Protein AF-A0A2P8IFQ9-F1 (afdb_monomer)

Secondary structure (DSSP, 8-state):
--STT----HHHHHHHHHHHHHHSHHHHHHHHHHHHHHHHHHHHHHHHHHHHHHHHHHHHHHHHHHHHHHHHHHHHHHHH-----SS-S--HHHHHHHHHHHHHH-HHHHHHHHHHHHHHHHHHHHHHHHHHHHHHHH-SHHHHHHHHHHHHHHHHHHHHHHHHHHHHHHHHS-HHHHHHHHHHHHHHHHHHHHHHHHHHHHHHHHS-HHHHHHHHHHHHHHHHHHHHHS---------

Mean predicted aligned error: 11.4 Å

pLDDT: mean 75.85, std 15.01, range [35.62, 96.56]

Radius of gyration: 21.87 Å; Cα contacts (8 Å, |Δi|>4): 161; chains: 1; bounding box: 53×53×59 Å

Nearest PDB structures (foldseek):
  9b3k-assembly1_Z  TM=5.243E-01  e=1.957E-01  Staphylococcus aureus
  9c3f-assembly1_A  TM=5.765E-01  e=1.479E+00  Escherichia coli
  6wik-assembly1_A  TM=4.882E-01  e=2.258E+00  Carlito syrichta
  6t1z-assembly1_A  TM=4.553E-01  e=2.600E+00  Lactococcus lactis
  6fmy-assembly1_A  TM=4.904E-01  e=4.361E+00  Streptococcus thermophilus LMG 18311

Foldseek 3Di:
DPPPPPPPDVVVVVVVVVCVLVVDLVNLLVVLVVVLVVVLCCVLVVVVVLVVCCVPVNPVSSVVVVVVVVVVVVVVCVVVPPDPPPPPPDPLVVLLVLLVVVCVVDLLSVLLLLLLLLLLLLLLLCVLCLVVCQCPVVVDPVSNVVSSVVNSVVVSVVSVSVSVSLSVLVVVDDPNSSVSNVVNSVVSNVVSSVNSNVVSVVVCVVPNNVVSNVVSVVSNVVSVVSSVPRDDPPPPPPD

Structure (mmCIF, N/CA/C/O backbone):
data_AF-A0A2P8IFQ9-F1
#
_entry.id   AF-A0A2P8IFQ9-F1
#
loop_
_atom_site.group_PDB
_atom_site.id
_atom_site.type_symbol
_atom_site.label_atom_id
_atom_site.label_alt_id
_atom_site.label_comp_id
_atom_site.label_asym_id
_atom_site.label_entity_id
_atom_site.label_seq_id
_atom_site.pdbx_PDB_ins_code
_atom_site.Cartn_x
_atom_site.Cartn_y
_atom_site.Cartn_z
_atom_site.occupancy
_atom_site.B_iso_or_equiv
_atom_site.auth_seq_id
_atom_site.auth_comp_id
_atom_site.auth_asym_id
_atom_site.auth_atom_id
_atom_site.pdbx_PDB_model_num
ATOM 1 N N . MET A 1 1 ? -15.559 -34.481 36.909 1.00 43.97 1 MET A N 1
ATOM 2 C CA . MET A 1 1 ? -15.042 -34.759 35.548 1.00 43.97 1 MET A CA 1
ATOM 3 C C . MET A 1 1 ? -16.085 -35.385 34.599 1.00 43.97 1 MET A C 1
ATOM 5 O O . MET A 1 1 ? -15.705 -35.844 33.537 1.00 43.97 1 MET A O 1
ATOM 9 N N . LEU A 1 2 ? -17.395 -35.362 34.914 1.00 42.97 2 LEU A N 1
ATOM 10 C CA . LEU A 1 2 ? -18.436 -36.026 34.097 1.00 42.97 2 LEU A CA 1
ATOM 11 C C . LEU A 1 2 ? -19.641 -35.138 33.710 1.00 42.97 2 LEU A C 1
ATOM 13 O O . LEU A 1 2 ? -20.552 -35.617 33.051 1.00 42.97 2 LEU A O 1
ATOM 17 N N . ASN A 1 3 ? -19.641 -33.837 34.037 1.00 41.81 3 ASN A N 1
ATOM 18 C CA . ASN A 1 3 ? -20.749 -32.925 33.686 1.00 41.81 3 ASN A CA 1
ATOM 19 C C . ASN A 1 3 ? -20.541 -32.131 32.378 1.00 41.81 3 ASN A C 1
ATOM 21 O O . ASN A 1 3 ? -21.426 -31.389 31.967 1.00 41.81 3 ASN A O 1
ATOM 25 N N . ALA A 1 4 ? -19.398 -32.292 31.701 1.00 44.91 4 ALA A N 1
ATOM 26 C CA . ALA A 1 4 ? -19.069 -31.563 30.468 1.00 44.91 4 ALA A CA 1
ATOM 27 C C . ALA A 1 4 ? -19.595 -32.231 29.177 1.00 44.91 4 ALA A C 1
ATOM 29 O O . ALA A 1 4 ? -19.460 -31.666 28.099 1.00 44.91 4 ALA A O 1
ATOM 30 N N . LEU A 1 5 ? -20.216 -33.413 29.269 1.00 46.88 5 LEU A N 1
ATOM 31 C CA . LEU A 1 5 ? -20.688 -34.186 28.108 1.00 46.88 5 LEU A CA 1
ATOM 32 C C . LEU A 1 5 ? -22.169 -33.951 27.753 1.00 46.88 5 LEU A C 1
ATOM 34 O O . LEU A 1 5 ? -22.717 -34.659 26.916 1.00 46.88 5 LEU A O 1
ATOM 38 N N . ARG A 1 6 ? -22.836 -32.964 28.369 1.00 50.03 6 ARG A N 1
ATOM 39 C CA . ARG A 1 6 ? -24.265 -32.672 28.130 1.00 50.03 6 ARG A CA 1
ATOM 40 C C . ARG A 1 6 ? -24.552 -31.578 27.099 1.00 50.03 6 ARG A C 1
ATOM 42 O O . ARG A 1 6 ? -25.718 -31.318 26.819 1.00 50.03 6 ARG A O 1
ATOM 49 N N . VAL A 1 7 ? -23.533 -30.951 26.513 1.00 52.94 7 VAL A N 1
ATOM 50 C CA . VAL A 1 7 ? -23.746 -29.964 25.444 1.00 52.94 7 VAL A CA 1
ATOM 51 C C . VAL A 1 7 ? -23.788 -30.708 24.110 1.00 52.94 7 VAL A C 1
ATOM 53 O O . VAL A 1 7 ? -22.765 -30.910 23.467 1.00 52.94 7 VAL A O 1
ATOM 56 N N . GLY A 1 8 ? -24.985 -31.150 23.715 1.00 47.72 8 GLY A N 1
ATOM 57 C CA . GLY A 1 8 ? -25.235 -31.848 22.445 1.00 47.72 8 GLY A CA 1
ATOM 58 C C . GLY A 1 8 ? -25.104 -30.970 21.195 1.00 47.72 8 GLY A C 1
ATOM 59 O O . GLY A 1 8 ? -25.306 -31.451 20.085 1.00 47.72 8 GLY A O 1
ATOM 60 N N . ASP A 1 9 ? -24.759 -29.693 21.357 1.00 57.50 9 ASP A N 1
ATOM 61 C CA . ASP A 1 9 ? -24.677 -28.734 20.265 1.00 57.50 9 ASP A CA 1
ATOM 62 C C . ASP A 1 9 ? -23.219 -28.463 19.877 1.00 57.50 9 ASP A C 1
ATOM 64 O O . ASP A 1 9 ? -22.538 -27.585 20.414 1.00 57.50 9 ASP A O 1
ATOM 68 N N . PHE A 1 10 ? -22.738 -29.204 18.878 1.00 54.22 10 PHE A N 1
ATOM 69 C CA . PHE A 1 10 ? -21.417 -29.015 18.263 1.00 54.22 10 PHE A CA 1
ATOM 70 C C . PHE A 1 10 ? -21.207 -27.568 17.764 1.00 54.22 10 PHE A C 1
ATOM 72 O O . PHE A 1 10 ? -20.083 -27.069 17.691 1.00 54.22 10 PHE A O 1
ATOM 79 N N . ARG A 1 11 ? -22.307 -26.855 17.484 1.00 51.62 11 ARG A N 1
ATOM 80 C CA . ARG A 1 11 ? -22.341 -25.442 17.082 1.00 51.62 11 ARG A CA 1
ATOM 81 C C . ARG A 1 11 ? -21.907 -24.500 18.205 1.00 51.62 11 ARG A C 1
ATOM 83 O O . ARG A 1 11 ? -21.210 -23.529 17.928 1.00 51.62 11 ARG A O 1
ATOM 90 N N . LEU A 1 12 ? -22.261 -24.802 19.456 1.00 48.47 12 LEU A N 1
ATOM 91 C CA . LEU A 1 12 ? -21.837 -24.026 20.627 1.00 48.47 12 LE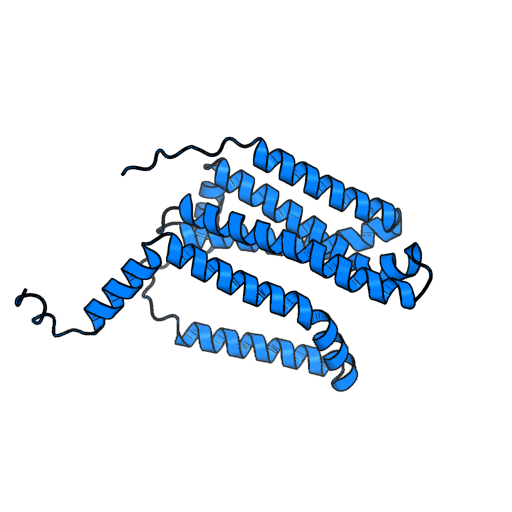U A CA 1
ATOM 92 C C . LEU A 1 12 ? -20.355 -24.252 20.932 1.00 48.47 12 LEU A C 1
ATOM 94 O O . LEU A 1 12 ? -19.663 -23.315 21.314 1.00 48.47 12 LEU A O 1
ATOM 98 N N . LEU A 1 13 ? -19.843 -25.461 20.684 1.00 51.00 13 LEU A N 1
ATOM 99 C CA . LEU A 1 13 ? -18.413 -25.761 20.802 1.00 51.00 13 LEU A CA 1
ATOM 100 C C . LEU A 1 13 ? -17.588 -25.089 19.698 1.00 51.00 13 LEU A C 1
ATOM 102 O O . LEU A 1 13 ? -16.510 -24.573 19.985 1.00 51.00 13 LEU A O 1
ATOM 106 N N . TRP A 1 14 ? -18.091 -25.037 18.460 1.00 47.03 14 TRP A N 1
ATOM 107 C CA . TRP A 1 14 ? -17.463 -24.270 17.379 1.00 47.03 14 TRP A CA 1
ATOM 108 C C . TRP A 1 14 ? -17.520 -22.763 17.644 1.00 47.03 14 TRP A C 1
ATOM 110 O O . TRP A 1 14 ? -16.510 -22.094 17.467 1.00 47.03 14 TRP A O 1
ATOM 120 N N . ALA A 1 15 ? -18.647 -22.230 18.125 1.00 44.66 15 ALA A N 1
ATOM 121 C CA . ALA A 1 15 ? -18.779 -20.812 18.454 1.00 44.66 15 ALA A CA 1
ATOM 122 C C . ALA A 1 15 ? -17.880 -20.424 19.636 1.00 44.66 15 ALA A C 1
ATOM 124 O O . ALA A 1 15 ? -17.186 -19.416 19.565 1.00 44.66 15 ALA A O 1
ATOM 125 N N . ALA A 1 16 ? -17.804 -21.258 20.677 1.00 44.09 16 ALA A N 1
ATOM 126 C CA . ALA A 1 16 ? -16.876 -21.065 21.788 1.00 44.09 16 ALA A CA 1
ATOM 127 C C . ALA A 1 16 ? -15.414 -21.163 21.330 1.00 44.09 16 ALA A C 1
ATOM 129 O O . ALA A 1 16 ? -14.593 -20.357 21.759 1.00 44.09 16 ALA A O 1
ATOM 130 N N . ARG A 1 17 ? -15.084 -22.087 20.411 1.00 45.34 17 ARG A N 1
ATOM 131 C CA . ARG A 1 17 ? -13.742 -22.179 19.818 1.00 45.34 17 ARG A CA 1
ATOM 132 C C . ARG A 1 17 ? -13.409 -20.987 18.937 1.00 45.34 17 ARG A C 1
ATOM 134 O O . ARG A 1 17 ? -12.315 -20.465 19.080 1.00 45.34 17 ARG A O 1
ATOM 141 N N . ALA A 1 18 ? -14.324 -20.536 18.088 1.00 42.19 18 ALA A N 1
ATOM 142 C CA . ALA A 1 18 ? -14.153 -19.358 17.248 1.00 42.19 18 ALA A CA 1
ATOM 143 C C . ALA A 1 18 ? -13.975 -18.103 18.115 1.00 42.19 18 ALA A C 1
ATOM 145 O O . ALA A 1 18 ? -12.999 -17.386 17.944 1.00 42.19 18 ALA A O 1
ATOM 146 N N . VAL A 1 19 ? -14.820 -17.900 19.130 1.00 46.81 19 VAL A N 1
ATOM 147 C CA . VAL A 1 19 ? -14.685 -16.795 20.097 1.00 46.81 19 VAL A CA 1
ATOM 148 C C . VAL A 1 19 ? -13.378 -16.900 20.894 1.00 46.81 19 VAL A C 1
ATOM 150 O O . VAL A 1 19 ? -12.697 -15.897 21.067 1.00 46.81 19 VAL A O 1
ATOM 153 N N . SER A 1 20 ? -12.950 -18.098 21.306 1.00 44.31 20 SER A N 1
ATOM 154 C CA . SER A 1 20 ? -11.651 -18.294 21.980 1.00 44.31 20 SER A CA 1
ATOM 155 C C . SER A 1 20 ? -10.440 -18.138 21.042 1.00 44.31 20 SER A C 1
ATOM 157 O O . SER A 1 20 ? -9.366 -17.723 21.479 1.00 44.31 20 SER A O 1
ATOM 159 N N . ALA A 1 21 ? -10.624 -18.411 19.747 1.00 43.66 21 ALA A N 1
ATOM 160 C CA . ALA A 1 21 ? -9.630 -18.233 18.692 1.00 43.66 21 ALA A CA 1
ATOM 161 C C . ALA A 1 21 ? -9.523 -16.767 18.246 1.00 43.66 21 ALA A C 1
ATOM 163 O O . ALA A 1 21 ? -8.466 -16.346 17.805 1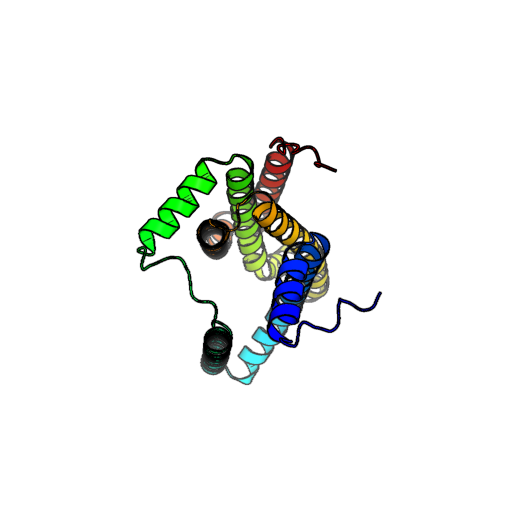.00 43.66 21 ALA A O 1
ATOM 164 N N . PHE A 1 22 ? -10.568 -15.957 18.414 1.00 48.97 22 PHE A N 1
ATOM 165 C CA . PHE A 1 22 ? -10.484 -14.501 18.263 1.00 48.97 22 PHE A CA 1
ATOM 166 C C . PHE A 1 22 ? -10.143 -13.782 19.582 1.00 48.97 22 PHE A C 1
ATOM 168 O O . PHE A 1 22 ? -9.749 -12.621 19.560 1.00 48.97 22 PHE A O 1
ATOM 175 N N . GLY A 1 23 ? -10.251 -14.470 20.724 1.00 46.69 23 GLY A N 1
ATOM 176 C CA . GLY A 1 23 ? -10.062 -13.904 22.064 1.00 46.69 23 GLY A CA 1
ATOM 177 C C . GLY A 1 23 ? -8.668 -14.075 22.678 1.00 46.69 23 GLY A C 1
ATOM 178 O O . GLY A 1 23 ? -8.399 -13.496 23.726 1.00 46.69 23 GLY A O 1
ATOM 179 N N . THR A 1 24 ? -7.761 -14.839 22.064 1.00 53.06 24 THR A N 1
ATOM 180 C CA . THR A 1 24 ? -6.380 -14.992 22.555 1.00 53.06 24 THR A CA 1
ATOM 181 C C . THR A 1 24 ? -5.415 -14.285 21.606 1.00 53.06 24 THR A C 1
ATOM 183 O O . THR A 1 24 ? -5.373 -14.569 20.411 1.00 53.06 24 THR A O 1
ATOM 186 N N . GLY A 1 25 ? -4.631 -13.328 22.118 1.00 60.22 25 GLY A N 1
ATOM 187 C CA . GLY A 1 25 ? -3.748 -12.479 21.300 1.00 60.22 25 GLY A CA 1
ATOM 188 C C . GLY A 1 25 ? -2.749 -13.242 20.414 1.00 60.22 25 GLY A C 1
ATOM 189 O O . GLY A 1 25 ? -2.246 -12.685 19.440 1.00 60.22 25 GLY A O 1
ATOM 190 N N . THR A 1 26 ? -2.498 -14.520 20.708 1.00 64.94 26 THR A N 1
ATOM 191 C CA . THR A 1 26 ? -1.679 -15.441 19.910 1.00 64.94 26 THR A CA 1
ATOM 192 C C . THR A 1 26 ? -2.344 -15.850 18.595 1.00 64.94 26 THR A C 1
ATOM 194 O O . THR A 1 26 ? -1.665 -15.927 17.575 1.00 64.94 26 THR A O 1
ATOM 197 N N . ALA A 1 27 ? -3.658 -16.066 18.578 1.00 70.00 27 ALA A N 1
ATOM 198 C CA . ALA A 1 27 ? -4.380 -16.474 17.378 1.00 70.00 27 ALA A CA 1
ATOM 199 C C . ALA A 1 27 ? -4.614 -15.296 16.414 1.00 70.00 27 ALA A C 1
ATOM 201 O O . ALA A 1 27 ? -4.423 -15.459 15.211 1.00 70.00 27 ALA A O 1
ATOM 202 N N . LEU A 1 28 ? -4.879 -14.087 16.931 1.00 70.19 28 LEU A N 1
ATOM 203 C CA . LEU A 1 28 ? -4.846 -12.842 16.142 1.00 70.19 28 LEU A CA 1
ATOM 204 C C . LEU A 1 28 ? -3.463 -12.607 15.520 1.00 70.19 28 LEU A C 1
ATOM 206 O O . LEU A 1 28 ? -3.348 -12.347 14.325 1.00 70.19 28 LEU A O 1
ATOM 210 N N . SER A 1 29 ? -2.399 -12.770 16.312 1.00 70.44 29 SER A N 1
ATOM 211 C CA . SER A 1 29 ? -1.027 -12.667 15.807 1.00 70.44 29 SER A CA 1
ATOM 212 C C . SER A 1 29 ? -0.720 -13.726 14.745 1.00 70.44 29 SER A C 1
ATOM 214 O O . SER A 1 29 ? -0.035 -13.421 13.773 1.00 70.44 29 SER A O 1
ATOM 216 N N . SER A 1 30 ? -1.220 -14.955 14.906 1.00 75.06 30 SER A N 1
ATOM 217 C CA . SER A 1 30 ? -1.055 -16.034 13.927 1.00 75.06 30 SER A CA 1
ATOM 218 C C . SER A 1 30 ? -1.820 -15.754 12.631 1.00 75.06 30 SER A C 1
ATOM 220 O O . SER A 1 30 ? -1.263 -15.947 11.551 1.00 75.06 30 SER A O 1
ATOM 222 N N . ALA A 1 31 ? -3.051 -15.244 12.720 1.00 73.50 31 ALA A N 1
ATOM 223 C CA . ALA A 1 31 ? -3.849 -14.856 11.561 1.00 73.50 31 ALA A CA 1
ATOM 224 C C . ALA A 1 31 ? -3.198 -13.698 10.788 1.00 73.50 31 ALA A C 1
ATOM 226 O O . ALA A 1 31 ? -3.047 -13.780 9.569 1.00 73.50 31 ALA A O 1
ATOM 227 N N . ASN A 1 32 ? -2.728 -12.661 11.490 1.00 75.88 32 ASN A N 1
ATOM 228 C CA . ASN A 1 32 ? -2.011 -11.547 10.865 1.00 75.88 32 ASN A CA 1
ATOM 229 C C . ASN A 1 32 ? -0.675 -12.004 10.254 1.00 75.88 32 ASN A C 1
ATOM 231 O O . ASN A 1 32 ? -0.309 -11.553 9.169 1.00 75.88 32 ASN A O 1
ATOM 235 N N . ALA A 1 33 ? 0.038 -12.936 10.896 1.00 76.81 33 ALA A N 1
ATOM 236 C CA . ALA A 1 33 ? 1.250 -13.523 10.329 1.00 76.81 33 ALA A CA 1
ATOM 237 C C . ALA A 1 33 ? 0.955 -14.295 9.033 1.00 76.81 33 ALA A C 1
ATOM 239 O O . ALA A 1 33 ? 1.656 -14.102 8.042 1.00 76.81 33 ALA A O 1
ATOM 240 N N . LEU A 1 34 ? -0.107 -15.108 8.998 1.00 79.81 34 LEU A N 1
ATOM 241 C CA . LEU A 1 34 ? -0.516 -15.832 7.790 1.00 79.81 34 LEU A CA 1
ATOM 242 C C . LEU A 1 34 ? -0.926 -14.882 6.657 1.00 79.81 34 LEU A C 1
ATOM 244 O O . LEU A 1 34 ? -0.530 -15.089 5.508 1.00 79.81 34 LEU A O 1
ATOM 248 N N . ASN A 1 35 ? -1.668 -13.818 6.976 1.00 77.44 35 ASN A N 1
ATOM 249 C CA . ASN A 1 35 ? -2.009 -12.775 6.009 1.00 77.44 35 ASN A CA 1
ATOM 250 C C . ASN A 1 35 ? -0.744 -12.141 5.407 1.00 77.44 35 ASN A C 1
ATOM 252 O O . ASN A 1 35 ? -0.649 -11.934 4.204 1.00 77.44 35 ASN A O 1
ATOM 256 N N . SER A 1 36 ? 0.272 -11.924 6.237 1.00 75.06 36 SER A N 1
ATOM 257 C CA . SER A 1 36 ? 1.532 -11.300 5.822 1.00 75.06 36 SER A CA 1
ATOM 258 C C . SER A 1 36 ? 2.425 -12.234 5.015 1.00 75.06 36 SER A C 1
ATOM 260 O O . SER A 1 36 ? 3.102 -11.789 4.095 1.00 75.06 36 SER A O 1
ATOM 262 N N . VAL A 1 37 ? 2.406 -13.536 5.309 1.00 79.38 37 VAL A N 1
ATOM 263 C CA . VAL A 1 37 ? 3.036 -14.550 4.451 1.00 79.38 37 VAL A CA 1
ATOM 264 C C . VAL A 1 37 ? 2.349 -14.578 3.089 1.00 79.38 37 VAL A C 1
ATOM 266 O O . VAL A 1 37 ? 3.031 -14.579 2.069 1.00 79.38 37 VAL A O 1
ATOM 269 N N . THR A 1 38 ? 1.015 -14.555 3.068 1.00 77.88 38 THR A N 1
ATOM 270 C CA . THR A 1 38 ? 0.228 -14.539 1.824 1.00 77.88 38 THR A CA 1
ATOM 271 C C . THR A 1 38 ? 0.575 -13.315 0.976 1.00 77.88 38 THR A C 1
ATOM 273 O O . THR A 1 38 ? 0.858 -13.445 -0.214 1.00 77.88 38 THR A O 1
ATOM 276 N N . ASP A 1 39 ? 0.642 -12.141 1.601 1.00 76.81 39 ASP A N 1
ATOM 277 C CA . ASP A 1 39 ? 1.030 -10.890 0.953 1.00 76.81 39 ASP A CA 1
ATOM 278 C C . 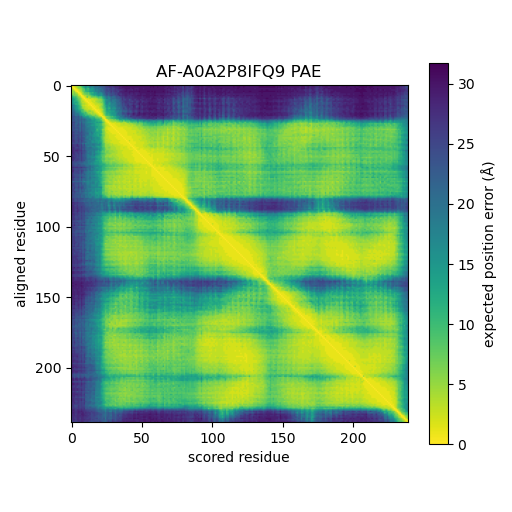ASP A 1 39 ? 2.500 -10.899 0.491 1.00 76.81 39 ASP A C 1
ATOM 280 O O . ASP A 1 39 ? 2.807 -10.515 -0.636 1.00 76.81 39 ASP A O 1
ATOM 284 N N . GLY A 1 40 ? 3.417 -11.430 1.304 1.00 74.12 40 GLY A N 1
ATOM 285 C CA . GLY A 1 40 ? 4.823 -11.598 0.934 1.00 74.12 40 GLY A CA 1
ATOM 286 C C . GLY A 1 40 ? 5.011 -12.509 -0.283 1.00 74.12 40 GLY A C 1
ATOM 287 O O . GLY A 1 40 ? 5.775 -12.176 -1.190 1.00 74.12 40 GLY A O 1
ATOM 288 N N . VAL A 1 41 ? 4.274 -13.623 -0.348 1.00 77.75 41 VAL A N 1
ATOM 289 C CA . VAL A 1 41 ? 4.256 -14.519 -1.517 1.00 77.75 41 VAL A CA 1
ATOM 290 C C . VAL A 1 41 ? 3.697 -13.793 -2.740 1.00 77.75 41 VAL A C 1
ATOM 292 O O . VAL A 1 41 ? 4.307 -13.852 -3.809 1.00 77.75 41 VAL A O 1
ATOM 295 N N . ALA A 1 42 ? 2.588 -13.064 -2.591 1.00 79.00 42 ALA A N 1
ATOM 296 C CA . ALA A 1 42 ? 2.000 -12.291 -3.682 1.00 79.00 42 ALA A CA 1
ATOM 297 C C . ALA A 1 42 ? 2.977 -11.235 -4.227 1.00 79.00 42 ALA A C 1
ATOM 299 O O . ALA A 1 42 ? 3.136 -11.123 -5.441 1.00 79.00 42 ALA A O 1
ATOM 300 N N . ARG A 1 43 ? 3.699 -10.514 -3.360 1.00 74.50 43 ARG A N 1
ATOM 301 C CA . ARG A 1 43 ? 4.718 -9.532 -3.778 1.00 74.50 43 ARG A CA 1
ATOM 302 C C . ARG A 1 43 ? 5.920 -10.179 -4.460 1.00 74.50 43 ARG A C 1
ATOM 304 O O . ARG A 1 43 ? 6.429 -9.631 -5.434 1.00 74.50 43 ARG A O 1
ATOM 311 N N . LEU A 1 44 ? 6.376 -11.327 -3.959 1.00 78.00 44 LEU A N 1
ATOM 312 C CA . LEU A 1 44 ? 7.555 -12.017 -4.486 1.00 78.00 44 LEU A CA 1
ATOM 313 C C . LEU A 1 44 ? 7.302 -12.598 -5.879 1.00 78.00 44 LEU A C 1
ATOM 315 O O . LEU A 1 44 ? 8.143 -12.487 -6.770 1.00 78.00 44 LEU A O 1
ATOM 319 N N . VAL A 1 45 ? 6.148 -13.237 -6.053 1.00 77.81 45 VAL A N 1
ATOM 320 C CA . VAL A 1 45 ? 5.837 -14.006 -7.262 1.00 77.81 45 VAL A CA 1
ATOM 321 C C . VAL A 1 45 ? 4.999 -13.183 -8.253 1.00 77.81 45 VAL A C 1
ATOM 323 O O . VAL A 1 45 ? 5.027 -13.449 -9.454 1.00 77.81 45 VAL A O 1
ATOM 326 N N . GLY A 1 46 ? 4.311 -12.136 -7.787 1.00 80.56 46 GLY A N 1
ATOM 327 C CA . GLY A 1 46 ? 3.366 -11.344 -8.573 1.00 80.56 46 GLY A CA 1
ATOM 328 C C . GLY A 1 46 ? 3.982 -10.629 -9.771 1.00 80.56 46 GLY A C 1
ATOM 329 O O . GLY A 1 46 ? 3.451 -10.746 -10.870 1.00 80.56 46 GLY A O 1
ATOM 330 N N . ALA A 1 47 ? 5.114 -9.934 -9.608 1.00 78.06 47 ALA A N 1
ATOM 331 C CA . ALA A 1 47 ? 5.742 -9.226 -10.729 1.00 78.06 47 ALA A CA 1
ATOM 332 C C . ALA A 1 47 ? 6.290 -10.182 -11.815 1.00 78.06 47 ALA A C 1
ATOM 334 O O . ALA A 1 47 ? 5.961 -9.980 -12.987 1.00 78.06 47 ALA A O 1
ATOM 335 N N . PRO A 1 48 ? 7.041 -11.256 -11.482 1.00 81.00 48 PRO A N 1
ATOM 336 C CA . PRO A 1 48 ? 7.455 -12.251 -12.473 1.00 81.00 48 PRO A CA 1
ATOM 337 C C . PRO A 1 48 ? 6.282 -12.962 -13.161 1.00 81.00 48 PRO A C 1
ATOM 339 O O . PRO A 1 48 ? 6.282 -13.079 -14.387 1.00 81.00 48 PRO A O 1
ATOM 342 N N . LEU A 1 49 ? 5.267 -13.407 -12.405 1.00 83.75 49 LEU A N 1
ATOM 343 C CA . LEU A 1 49 ? 4.080 -14.045 -12.989 1.00 83.75 49 LEU A CA 1
ATOM 344 C C . LEU A 1 49 ? 3.287 -13.075 -13.860 1.00 83.75 49 LEU A C 1
ATOM 346 O O . LEU A 1 49 ? 2.859 -13.456 -14.943 1.00 83.75 49 LEU A O 1
ATOM 350 N N . GLY A 1 50 ? 3.119 -11.827 -13.424 1.00 84.44 50 GLY A N 1
ATOM 351 C CA . GLY A 1 50 ? 2.434 -10.790 -14.189 1.00 84.44 50 GLY A CA 1
ATOM 352 C C . GLY A 1 50 ? 3.140 -10.495 -15.510 1.00 84.44 50 GLY A C 1
ATOM 353 O O . GLY A 1 50 ? 2.487 -10.429 -16.549 1.00 84.44 50 GLY A O 1
ATOM 354 N N . ALA A 1 51 ? 4.474 -10.404 -15.501 1.00 82.94 51 ALA A N 1
ATOM 355 C CA . ALA A 1 51 ? 5.267 -10.240 -16.718 1.00 82.94 51 ALA A CA 1
ATOM 356 C C . ALA A 1 51 ? 5.147 -11.454 -17.658 1.00 82.94 51 ALA A C 1
ATOM 358 O O . ALA A 1 51 ? 4.972 -11.282 -18.865 1.00 82.94 51 ALA A O 1
ATOM 359 N N . ALA A 1 52 ? 5.184 -12.677 -17.118 1.00 87.81 52 ALA A N 1
ATOM 360 C CA . ALA A 1 52 ? 4.998 -13.895 -17.904 1.00 87.81 52 ALA A CA 1
ATOM 361 C C . ALA A 1 52 ? 3.587 -13.975 -18.514 1.00 87.81 52 ALA A C 1
ATOM 363 O O . ALA A 1 52 ? 3.445 -14.229 -19.708 1.00 87.81 52 ALA A O 1
ATOM 364 N N . LEU A 1 53 ? 2.542 -13.701 -17.729 1.00 90.06 53 LEU A N 1
ATOM 365 C CA . LEU A 1 53 ? 1.154 -13.673 -18.199 1.00 90.06 53 LEU A CA 1
ATOM 366 C C . LEU A 1 53 ? 0.930 -12.580 -19.251 1.00 90.06 53 LEU A C 1
ATOM 368 O O . LEU A 1 53 ? 0.273 -12.839 -20.258 1.00 90.06 53 LEU A O 1
ATOM 372 N N . MET A 1 54 ? 1.525 -11.395 -19.071 1.00 91.12 54 MET A N 1
ATOM 373 C CA . MET A 1 54 ? 1.510 -10.327 -20.075 1.00 91.12 54 MET A CA 1
ATOM 374 C C . MET A 1 54 ? 2.119 -10.797 -21.402 1.00 91.12 54 MET A C 1
ATOM 376 O O . MET A 1 54 ? 1.545 -10.546 -22.459 1.00 91.12 54 MET A O 1
ATOM 380 N N . ALA A 1 55 ? 3.259 -11.492 -21.358 1.00 92.12 55 ALA A N 1
ATOM 381 C CA . ALA A 1 55 ? 3.938 -11.983 -22.555 1.00 92.12 55 ALA A CA 1
ATOM 382 C C . ALA A 1 55 ? 3.179 -13.123 -23.259 1.00 92.12 55 ALA A C 1
ATOM 384 O O . ALA A 1 55 ? 3.222 -13.217 -24.483 1.00 92.12 55 ALA A O 1
ATOM 385 N N . LEU A 1 56 ? 2.490 -13.984 -22.500 1.00 94.56 56 LEU A N 1
ATOM 386 C CA . LEU A 1 56 ? 1.810 -15.171 -23.030 1.00 94.56 56 LEU A CA 1
ATOM 387 C C . LEU A 1 56 ? 0.394 -14.888 -23.543 1.00 94.56 56 LEU A C 1
ATOM 389 O O . LEU A 1 56 ? 0.004 -15.414 -24.582 1.00 94.56 56 LEU A O 1
ATOM 393 N N . VAL A 1 57 ? -0.388 -14.099 -22.802 1.00 94.25 57 VAL A N 1
ATOM 394 C CA . VAL A 1 57 ? -1.831 -13.907 -23.054 1.00 94.25 57 VAL A CA 1
ATOM 395 C C . VAL A 1 57 ? -2.159 -12.471 -23.490 1.00 94.25 57 VAL A C 1
ATOM 397 O O . VAL A 1 57 ? -3.302 -12.161 -23.832 1.00 94.25 57 VAL A O 1
ATOM 400 N N . GLY A 1 58 ? -1.157 -11.587 -23.504 1.00 93.19 58 GLY A N 1
ATOM 401 C CA . GLY A 1 58 ? -1.308 -10.173 -23.828 1.00 93.19 58 GLY A CA 1
ATOM 402 C C . GLY A 1 58 ? -2.047 -9.377 -22.748 1.00 93.19 58 GLY A C 1
ATOM 403 O O . GLY A 1 58 ? -2.583 -9.917 -21.780 1.00 93.19 58 GLY A O 1
ATOM 404 N N . PHE A 1 59 ? -2.117 -8.058 -22.947 1.00 92.62 59 PHE A N 1
ATOM 405 C CA . PHE A 1 59 ? -2.751 -7.129 -22.004 1.00 92.62 59 PHE A CA 1
ATOM 406 C C . PHE A 1 59 ? -4.218 -7.478 -21.715 1.00 92.62 59 PHE A C 1
ATOM 408 O O . PHE A 1 59 ? -4.622 -7.560 -20.561 1.00 92.62 59 PHE A O 1
ATOM 415 N N . HIS A 1 60 ? -5.015 -7.739 -22.756 1.00 93.62 60 HIS A N 1
ATOM 416 C CA . HIS A 1 60 ? -6.438 -8.054 -22.597 1.00 93.62 60 HIS A CA 1
ATOM 417 C C . HIS A 1 60 ? -6.658 -9.363 -21.829 1.00 93.62 60 HIS A C 1
ATOM 419 O O . HIS A 1 60 ? -7.519 -9.419 -20.954 1.00 93.62 60 HIS A O 1
ATOM 425 N N . GLY A 1 61 ? -5.867 -10.403 -22.121 1.00 92.88 61 GLY A N 1
ATOM 426 C CA . GLY A 1 61 ? -5.940 -11.677 -21.406 1.00 92.88 61 GLY A CA 1
ATOM 427 C C . GLY A 1 61 ? -5.552 -11.536 -19.936 1.00 92.88 61 GLY A C 1
ATOM 428 O O . GLY A 1 61 ? -6.234 -12.081 -19.070 1.00 92.88 61 GLY A O 1
ATOM 429 N N . LEU A 1 62 ? -4.516 -10.741 -19.647 1.00 92.19 62 LEU A N 1
ATOM 430 C CA . LEU A 1 62 ? -4.104 -10.426 -18.280 1.00 92.19 62 LEU A CA 1
ATOM 431 C C . LEU A 1 62 ? -5.211 -9.697 -17.502 1.00 92.19 62 LEU A C 1
ATOM 433 O O . LEU A 1 62 ? -5.521 -10.089 -16.380 1.00 92.19 62 LEU A O 1
ATOM 437 N N . VAL A 1 63 ? -5.844 -8.688 -18.109 1.00 94.19 63 VAL A N 1
ATOM 438 C CA . VAL A 1 63 ? -6.959 -7.948 -17.491 1.00 94.19 63 VAL A CA 1
ATOM 439 C C . VAL A 1 63 ? -8.155 -8.866 -17.226 1.00 94.19 63 VAL A C 1
ATOM 441 O O . VAL A 1 63 ? -8.754 -8.800 -16.157 1.00 94.19 63 VAL A O 1
ATOM 444 N N . LEU A 1 64 ? -8.499 -9.761 -18.157 1.00 94.62 64 LEU A N 1
ATOM 445 C CA . LEU A 1 64 ? -9.584 -10.725 -17.944 1.00 94.62 64 LEU A CA 1
ATOM 446 C C . LEU A 1 64 ? -9.270 -11.714 -16.814 1.00 94.62 64 LEU A C 1
ATOM 448 O O . LEU A 1 64 ? -10.158 -12.029 -16.022 1.00 94.62 64 LEU A O 1
ATOM 452 N N . ALA A 1 65 ? -8.025 -12.186 -16.720 1.00 91.88 65 ALA A N 1
ATOM 453 C CA . ALA A 1 65 ? -7.585 -13.056 -15.631 1.00 91.88 65 ALA A CA 1
ATOM 454 C C . ALA A 1 65 ? -7.656 -12.349 -14.264 1.00 91.88 65 ALA A C 1
ATOM 456 O O . ALA A 1 65 ? -8.087 -12.954 -13.277 1.00 91.88 65 ALA A O 1
ATOM 457 N N . ASP A 1 66 ? -7.295 -11.066 -14.214 1.00 90.69 66 ASP A N 1
ATOM 458 C CA . ASP A 1 66 ? -7.421 -10.234 -13.015 1.00 90.69 66 ASP A CA 1
ATOM 459 C C . ASP A 1 66 ? -8.893 -10.079 -12.598 1.00 90.69 66 ASP A C 1
ATOM 461 O O . ASP A 1 66 ? -9.275 -10.437 -11.480 1.00 90.69 66 ASP A O 1
ATOM 465 N N . VAL A 1 67 ? -9.762 -9.685 -13.537 1.00 96.06 67 VAL A N 1
ATOM 466 C CA . VAL A 1 67 ? -11.211 -9.566 -13.300 1.00 96.06 67 VAL A CA 1
ATOM 467 C C . VAL A 1 67 ? -11.808 -10.886 -12.804 1.00 96.06 67 VAL A C 1
ATOM 469 O O . VAL A 1 67 ? -12.561 -10.893 -11.827 1.00 96.06 67 VAL A O 1
ATOM 472 N N . ALA A 1 68 ? -11.460 -12.014 -13.427 1.00 94.88 68 ALA A N 1
ATOM 473 C CA . ALA A 1 68 ? -11.937 -13.330 -13.006 1.00 94.88 68 ALA A CA 1
ATOM 474 C C . ALA A 1 68 ? -11.510 -13.663 -11.566 1.00 94.88 68 ALA A C 1
ATOM 476 O O . ALA A 1 68 ? -12.323 -14.161 -10.785 1.00 94.88 68 ALA A O 1
ATOM 477 N N . SER A 1 69 ? -10.274 -13.331 -11.187 1.00 91.06 69 SER A N 1
ATOM 478 C CA . SER A 1 69 ? -9.749 -13.550 -9.832 1.00 91.06 69 SER A CA 1
ATOM 479 C C . SER A 1 69 ? -10.515 -12.738 -8.778 1.00 91.06 69 SER A C 1
ATOM 481 O O . SER A 1 69 ? -10.859 -13.261 -7.710 1.00 91.06 69 SER A O 1
ATOM 483 N N . TYR A 1 70 ? -10.867 -11.488 -9.094 1.00 91.31 70 TYR A N 1
ATOM 484 C CA . TYR A 1 70 ? -11.712 -10.653 -8.235 1.00 91.31 70 TYR A CA 1
ATOM 485 C C . TYR A 1 70 ? -13.149 -11.168 -8.134 1.00 91.31 70 TYR A C 1
ATOM 487 O O . TYR A 1 70 ? -13.713 -11.180 -7.039 1.00 91.31 70 TYR A O 1
ATOM 495 N N . VAL A 1 71 ? -13.742 -11.639 -9.236 1.00 96.56 71 VAL A N 1
ATOM 496 C CA . VAL A 1 71 ? -15.093 -12.227 -9.223 1.00 96.56 71 VAL A CA 1
ATOM 497 C C . VAL A 1 71 ? -15.127 -13.493 -8.371 1.00 96.56 71 VAL A C 1
ATOM 499 O O . VAL A 1 71 ? -16.014 -13.636 -7.530 1.00 96.56 71 VAL A O 1
ATOM 502 N N . VAL A 1 72 ? -14.145 -14.386 -8.525 1.00 95.75 72 VAL A N 1
ATOM 503 C CA . VAL A 1 72 ? -14.019 -15.587 -7.685 1.00 95.75 72 VAL A CA 1
ATOM 504 C C . VAL A 1 72 ? -13.905 -15.198 -6.212 1.00 95.75 72 VAL A C 1
ATOM 506 O O . VAL A 1 72 ? -14.624 -15.746 -5.377 1.00 95.75 72 VAL A O 1
ATOM 509 N N . SER A 1 73 ? -13.073 -14.204 -5.893 1.00 90.38 73 SER A N 1
ATOM 510 C CA . SER A 1 73 ? -12.930 -13.694 -4.525 1.00 90.38 73 SER A CA 1
ATOM 511 C C . SER A 1 73 ? -14.250 -13.141 -3.979 1.00 90.38 73 SER A C 1
ATOM 513 O O . SER A 1 73 ? -14.646 -13.485 -2.866 1.00 90.38 73 SER A O 1
ATOM 515 N N . ALA A 1 74 ? -14.977 -12.348 -4.769 1.00 89.06 74 ALA A N 1
ATOM 516 C CA . ALA A 1 74 ? -16.275 -11.796 -4.386 1.00 89.06 74 ALA A CA 1
ATOM 517 C C . ALA A 1 74 ? -17.316 -12.896 -4.122 1.00 89.06 74 ALA A C 1
ATOM 519 O O . ALA A 1 74 ? -18.042 -12.831 -3.129 1.00 89.06 74 ALA A O 1
ATOM 520 N N . VAL A 1 75 ? -17.354 -13.937 -4.960 1.00 93.12 75 VAL A N 1
ATOM 521 C CA . VAL A 1 75 ? -18.240 -15.094 -4.770 1.00 93.12 75 VAL A CA 1
ATOM 522 C C . VAL A 1 75 ? -17.876 -15.851 -3.494 1.00 93.12 75 VAL A C 1
ATOM 524 O O . VAL A 1 75 ? -18.756 -16.123 -2.678 1.00 93.12 75 VAL A O 1
ATOM 527 N N . LEU A 1 76 ? -16.595 -16.150 -3.270 1.00 91.19 76 LEU A N 1
ATOM 528 C CA . LEU A 1 76 ? -16.142 -16.840 -2.057 1.00 91.19 76 LEU A CA 1
ATOM 529 C C . LEU A 1 76 ? -16.479 -16.041 -0.790 1.00 91.19 76 LEU A C 1
ATOM 531 O O . LEU A 1 76 ? -16.997 -16.609 0.175 1.00 91.19 76 LEU A O 1
ATOM 535 N N . LEU A 1 77 ? -16.262 -14.724 -0.805 1.00 86.00 77 LEU A N 1
ATOM 536 C CA . LEU A 1 77 ? -16.621 -13.834 0.301 1.00 86.00 77 LEU A CA 1
ATOM 537 C C . LEU A 1 77 ? -18.133 -13.786 0.534 1.00 86.00 77 LEU A C 1
ATOM 539 O O . LEU A 1 77 ? -18.564 -13.830 1.687 1.00 86.00 77 LEU A O 1
ATOM 543 N N . ALA A 1 78 ? -18.942 -13.747 -0.526 1.00 85.75 78 ALA A N 1
ATOM 544 C CA . ALA A 1 78 ? -20.399 -13.787 -0.418 1.00 85.75 78 ALA A CA 1
ATOM 545 C C . ALA A 1 78 ? -20.892 -15.115 0.182 1.00 85.75 78 ALA A C 1
ATOM 547 O O . ALA A 1 78 ? -21.821 -15.125 0.989 1.00 85.75 78 ALA A O 1
ATOM 548 N N . LEU A 1 79 ? -20.242 -16.235 -0.152 1.00 89.12 79 LEU A N 1
ATOM 549 C CA . LEU A 1 79 ? -20.568 -17.550 0.406 1.00 89.12 79 LEU A CA 1
ATOM 550 C C . LEU A 1 79 ? -20.179 -17.675 1.891 1.00 89.12 79 LEU A C 1
ATOM 552 O O . LEU A 1 79 ? -20.906 -18.325 2.653 1.00 89.12 79 LEU A O 1
ATOM 556 N N . LEU A 1 80 ? -19.069 -17.049 2.306 1.00 84.31 80 LEU A N 1
ATOM 557 C CA . LEU A 1 80 ? -18.579 -17.044 3.694 1.00 84.31 80 LEU A CA 1
ATOM 558 C C . LEU A 1 80 ? -19.298 -16.034 4.600 1.00 84.31 80 LEU A C 1
ATOM 560 O O . LEU A 1 80 ? -19.424 -16.272 5.805 1.00 84.31 80 LEU A O 1
ATOM 564 N N . SER A 1 81 ? -19.769 -14.914 4.050 1.00 72.19 81 SER A N 1
ATOM 565 C CA . SER A 1 81 ? -20.388 -13.816 4.803 1.00 72.19 81 SER A CA 1
ATOM 566 C C . SER A 1 81 ? -21.802 -14.177 5.265 1.00 72.19 81 SER A C 1
ATOM 568 O O . SER A 1 81 ? -22.797 -13.703 4.728 1.00 72.19 81 SER A O 1
ATOM 570 N N . ARG A 1 82 ? -21.903 -15.042 6.282 1.00 54.53 82 ARG A N 1
ATOM 571 C CA . ARG A 1 82 ? -23.172 -15.418 6.936 1.00 54.53 82 ARG A CA 1
ATOM 572 C C . ARG A 1 82 ? -23.342 -14.841 8.341 1.00 54.53 82 ARG A C 1
ATOM 574 O O . ARG A 1 82 ? -24.241 -15.262 9.062 1.00 54.53 82 ARG A O 1
ATOM 581 N N . HIS A 1 83 ? -22.498 -13.895 8.749 1.00 53.47 83 HIS A N 1
ATOM 582 C CA . HIS A 1 83 ? -22.710 -13.202 10.017 1.00 53.47 83 HIS A CA 1
ATOM 583 C C . HIS A 1 83 ? -23.782 -12.128 9.827 1.00 53.47 83 HIS A C 1
ATOM 585 O O . HIS A 1 83 ? -23.578 -11.226 9.014 1.00 53.47 83 HIS A O 1
ATOM 591 N N . PRO A 1 84 ? -24.917 -12.197 10.547 1.00 48.69 84 PRO A N 1
ATOM 592 C CA . PRO A 1 84 ? -25.854 -11.092 10.558 1.00 48.69 84 PRO A CA 1
ATOM 593 C C . PRO A 1 84 ? -25.122 -9.894 11.159 1.00 48.69 84 PRO A C 1
ATOM 595 O O . PRO A 1 84 ? -24.726 -9.916 12.326 1.00 48.69 84 PRO A O 1
ATOM 598 N N . SER A 1 85 ? -24.905 -8.861 10.349 1.00 54.44 85 SER A N 1
ATOM 599 C CA . SER A 1 85 ? -24.505 -7.555 10.842 1.00 54.44 85 SER A CA 1
ATOM 600 C C . SER A 1 85 ? -25.592 -7.087 11.807 1.00 54.44 85 SER A C 1
ATOM 602 O O . SER A 1 85 ? -26.693 -6.712 11.415 1.00 54.44 85 SER A O 1
ATOM 604 N N . THR A 1 86 ? -25.296 -7.133 13.104 1.00 53.94 86 THR A N 1
ATOM 605 C CA . THR A 1 86 ? -26.145 -6.542 14.152 1.00 53.94 86 THR A CA 1
ATOM 606 C C . THR A 1 86 ? -26.242 -5.019 14.003 1.00 53.94 86 THR A C 1
ATOM 608 O O . THR A 1 86 ? -27.133 -4.385 14.567 1.00 53.94 86 THR A O 1
ATOM 611 N N . ALA A 1 87 ? -25.358 -4.425 13.196 1.00 56.53 87 ALA A N 1
ATOM 612 C CA . ALA A 1 87 ? -25.451 -3.058 12.724 1.00 56.53 87 ALA A CA 1
ATOM 613 C C . ALA A 1 87 ? -26.609 -2.934 11.718 1.00 56.53 87 ALA A C 1
ATOM 615 O O . ALA A 1 87 ? -26.462 -3.203 10.527 1.00 56.53 87 ALA A O 1
ATOM 616 N N . GLY A 1 88 ? -27.785 -2.527 12.210 1.00 58.16 88 GLY A N 1
ATOM 617 C CA . GLY A 1 88 ? -28.898 -2.105 11.356 1.00 58.16 88 GLY A CA 1
ATOM 618 C C . GLY A 1 88 ? -28.442 -1.072 10.322 1.00 58.16 88 GLY A C 1
ATOM 619 O O . GLY A 1 88 ? -27.451 -0.401 10.570 1.00 58.16 88 GLY A O 1
ATOM 620 N N . ARG A 1 89 ? -29.172 -0.965 9.197 1.00 57.41 89 ARG A N 1
ATOM 621 C CA . ARG A 1 89 ? -28.950 -0.161 7.962 1.00 57.41 89 ARG A CA 1
ATOM 622 C C . ARG A 1 89 ? -28.395 1.271 8.154 1.00 57.41 89 ARG A C 1
ATOM 624 O O . ARG A 1 89 ? -29.016 2.247 7.730 1.00 57.41 89 ARG A O 1
ATOM 631 N N . ARG A 1 90 ? -27.247 1.440 8.797 1.00 64.50 90 ARG A N 1
ATOM 632 C CA . ARG A 1 90 ? -26.550 2.711 8.939 1.00 64.50 90 ARG A CA 1
ATOM 633 C C . ARG A 1 90 ? -25.926 3.005 7.583 1.00 64.50 90 ARG A C 1
ATOM 635 O O . ARG A 1 90 ? -25.386 2.124 6.924 1.00 64.50 90 ARG A O 1
ATOM 642 N N . GLY A 1 91 ? -26.093 4.237 7.112 1.00 77.31 91 GLY A N 1
ATOM 643 C CA . GLY A 1 91 ? -25.523 4.639 5.832 1.00 77.31 91 GLY A CA 1
ATOM 644 C C . GLY A 1 91 ? -24.000 4.530 5.875 1.00 77.31 91 GLY A C 1
ATOM 645 O O . GLY A 1 91 ? -23.390 4.989 6.840 1.00 77.31 91 GLY A O 1
ATOM 646 N N . VAL A 1 92 ? -23.402 3.989 4.809 1.00 79.62 92 VAL A N 1
ATOM 647 C CA . VAL A 1 92 ? -21.944 3.822 4.643 1.00 79.62 92 VAL A CA 1
ATOM 648 C C . VAL A 1 92 ? -21.183 5.106 4.993 1.00 79.62 92 VAL A C 1
ATOM 650 O O . VAL A 1 92 ? -20.187 5.071 5.706 1.00 79.62 92 VAL A O 1
ATOM 653 N N . GLY A 1 93 ? -21.698 6.271 4.581 1.00 83.12 93 GLY A N 1
ATOM 654 C CA . GLY A 1 93 ? -21.077 7.563 4.893 1.00 83.12 93 GLY A CA 1
ATOM 655 C C . GLY A 1 93 ? -21.003 7.874 6.393 1.00 83.12 93 GLY A C 1
ATOM 656 O O . GLY A 1 93 ? -20.000 8.406 6.859 1.00 83.12 93 GLY A O 1
ATOM 657 N N . ARG A 1 94 ? -22.025 7.500 7.175 1.00 83.19 94 ARG A N 1
ATOM 658 C CA . ARG A 1 94 ? -22.017 7.687 8.634 1.00 83.19 94 ARG A CA 1
ATOM 659 C C . ARG A 1 94 ? -21.040 6.727 9.306 1.00 83.19 94 ARG A C 1
ATOM 661 O O . ARG A 1 94 ? -20.366 7.113 10.253 1.00 83.19 94 ARG A O 1
ATOM 668 N N . GLU A 1 95 ? -20.934 5.502 8.803 1.00 83.56 95 GLU A N 1
ATOM 669 C CA . GLU A 1 95 ? -19.967 4.526 9.304 1.00 83.56 95 GLU A CA 1
ATOM 670 C C . GLU A 1 95 ? -18.521 4.969 9.062 1.00 83.56 95 GLU A C 1
ATOM 672 O O . GLU A 1 95 ? -17.703 4.892 9.980 1.00 83.56 95 GLU A O 1
ATOM 677 N N . LEU A 1 96 ? -18.228 5.511 7.877 1.00 85.25 96 LEU A N 1
ATOM 678 C CA . LEU A 1 96 ? -16.924 6.100 7.562 1.00 85.25 96 LEU A CA 1
ATOM 679 C C . LEU A 1 96 ? -16.639 7.347 8.408 1.00 85.25 96 LEU A C 1
ATOM 681 O O . LEU A 1 96 ? -15.528 7.501 8.909 1.00 85.25 96 LEU A O 1
ATOM 685 N N . ALA A 1 97 ? -17.634 8.213 8.622 1.00 88.12 97 ALA A N 1
ATOM 686 C CA . ALA A 1 97 ? -17.481 9.384 9.484 1.00 88.12 97 ALA A CA 1
ATOM 687 C C . ALA A 1 97 ? -17.179 8.992 10.941 1.00 88.12 97 ALA A C 1
ATOM 689 O O . ALA A 1 97 ? -16.316 9.600 11.569 1.00 88.12 97 ALA A O 1
ATOM 690 N N . GLU A 1 98 ? -17.838 7.954 11.466 1.00 85.88 98 GLU A N 1
ATOM 691 C CA . GLU A 1 98 ? -17.574 7.415 12.806 1.00 85.88 98 GLU A CA 1
ATOM 692 C C . GLU A 1 98 ? -16.167 6.791 12.899 1.00 85.88 98 GLU A C 1
ATOM 694 O O . GLU A 1 98 ? -15.449 7.049 13.866 1.00 85.88 98 GLU A O 1
ATOM 699 N N . GLY A 1 99 ? -15.728 6.046 11.876 1.00 85.81 99 GLY A N 1
ATOM 700 C CA . GLY A 1 99 ? -14.362 5.513 11.800 1.00 85.81 99 GLY A CA 1
ATOM 701 C C . GLY A 1 99 ? -13.296 6.615 11.750 1.00 85.81 99 GLY A C 1
ATOM 702 O O . GLY A 1 99 ? -12.305 6.559 12.477 1.00 85.81 99 GLY A O 1
ATOM 703 N N . PHE A 1 100 ? -13.525 7.658 10.952 1.00 88.81 100 PHE A N 1
ATOM 704 C CA . PHE A 1 100 ? -12.618 8.800 10.838 1.00 88.81 100 PHE A CA 1
ATOM 705 C C . PHE A 1 100 ? -12.578 9.638 12.122 1.00 88.81 100 PHE A C 1
ATOM 707 O O . PHE A 1 100 ? -11.504 10.055 12.557 1.00 88.81 100 PHE A O 1
ATOM 714 N N . ALA A 1 101 ? -13.730 9.856 12.763 1.00 89.06 101 ALA A N 1
ATOM 715 C CA . ALA A 1 101 ? -13.803 10.541 14.049 1.00 89.06 101 ALA A CA 1
ATOM 716 C C . ALA A 1 101 ? -13.008 9.793 15.129 1.00 89.06 101 ALA A C 1
ATOM 718 O O . ALA A 1 101 ? -12.263 10.429 15.875 1.00 89.06 101 ALA A O 1
ATOM 719 N N . PHE A 1 102 ? -13.096 8.457 15.161 1.00 86.00 102 PHE A N 1
ATOM 720 C CA . PHE A 1 102 ? -12.301 7.631 16.071 1.00 86.00 102 PHE A CA 1
ATOM 721 C C . PHE A 1 102 ? -10.797 7.782 15.806 1.00 86.00 102 PHE A C 1
ATOM 723 O O . PHE A 1 102 ? -10.056 8.112 16.733 1.00 86.00 102 PHE A O 1
ATOM 730 N N . LEU A 1 103 ? -10.360 7.645 14.544 1.00 86.31 103 LEU A N 1
ATOM 731 C CA . LEU A 1 103 ? -8.955 7.839 14.156 1.00 86.31 103 LEU A CA 1
ATOM 732 C C . LEU A 1 103 ? -8.427 9.217 14.561 1.00 86.31 103 LEU A C 1
ATOM 734 O O . LEU A 1 103 ? -7.283 9.334 14.980 1.00 86.31 103 LEU A O 1
ATOM 738 N N . ARG A 1 104 ? -9.255 10.262 14.465 1.00 86.50 104 ARG A N 1
ATOM 739 C CA . ARG A 1 104 ? -8.872 11.620 14.872 1.00 86.50 104 ARG A CA 1
ATOM 740 C C . ARG A 1 104 ? -8.833 11.796 16.395 1.00 86.50 104 ARG A C 1
ATOM 742 O O . ARG A 1 104 ? -8.078 12.634 16.881 1.00 86.50 104 ARG A O 1
ATOM 749 N N . SER A 1 105 ? -9.660 11.056 17.133 1.00 86.19 105 SER A N 1
ATOM 750 C CA . SER A 1 105 ? -9.754 11.147 18.596 1.00 86.19 105 SER A CA 1
ATOM 751 C C . SER A 1 105 ? -8.651 10.379 19.328 1.00 86.19 105 SER A C 1
ATOM 753 O O . SER A 1 105 ? -8.195 10.830 20.379 1.00 86.19 105 SER A O 1
ATOM 755 N N . ASP A 1 106 ? -8.193 9.258 18.766 1.00 84.62 106 ASP A N 1
ATOM 756 C CA . ASP A 1 106 ? -7.160 8.418 19.364 1.00 84.62 106 ASP A CA 1
ATOM 757 C C . ASP A 1 106 ? -5.778 8.747 18.781 1.00 84.62 106 ASP A C 1
ATOM 759 O O . ASP A 1 106 ? -5.542 8.664 17.573 1.00 84.62 106 ASP A O 1
ATOM 763 N N . ARG A 1 107 ? -4.834 9.129 19.650 1.00 84.19 107 ARG A N 1
ATOM 764 C CA . ARG A 1 107 ? -3.484 9.528 19.220 1.00 84.19 107 ARG A CA 1
ATOM 765 C C . ARG A 1 107 ? -2.712 8.379 18.576 1.00 84.19 107 ARG A C 1
ATOM 767 O O . ARG A 1 107 ? -1.969 8.624 17.628 1.00 84.19 107 ARG A O 1
ATOM 774 N N . THR A 1 108 ? -2.866 7.153 19.073 1.00 83.88 108 THR A N 1
ATOM 775 C CA . THR A 1 108 ? -2.169 5.986 18.527 1.00 83.88 108 THR A CA 1
ATOM 776 C C . THR A 1 108 ? -2.745 5.626 17.164 1.00 83.88 108 THR A C 1
ATOM 778 O O . THR A 1 108 ? -1.982 5.446 16.220 1.00 83.88 108 THR A O 1
ATOM 781 N N . ALA A 1 109 ? -4.068 5.604 17.015 1.00 83.06 109 ALA A N 1
ATOM 782 C CA . ALA A 1 109 ? -4.716 5.292 15.746 1.00 83.06 109 ALA A CA 1
ATOM 783 C C . ALA A 1 109 ? -4.434 6.353 14.662 1.00 83.06 109 ALA A C 1
ATOM 785 O O . ALA A 1 109 ? -4.162 5.999 13.513 1.00 83.06 109 ALA A O 1
ATOM 786 N N . SER A 1 110 ? -4.407 7.639 15.031 1.00 85.19 110 SER A N 1
ATOM 787 C CA . SER A 1 110 ? -3.968 8.726 14.144 1.00 85.19 110 SER A CA 1
ATOM 788 C C . SER A 1 110 ? -2.517 8.540 13.689 1.00 85.19 110 SER A C 1
ATOM 790 O O . SER A 1 110 ? -2.216 8.631 12.497 1.00 85.19 110 SER A O 1
ATOM 792 N N . ALA A 1 111 ? -1.614 8.212 14.621 1.00 85.56 111 ALA A N 1
ATOM 793 C CA . ALA A 1 111 ? -0.216 7.964 14.291 1.00 85.56 111 ALA A CA 1
ATOM 794 C C . ALA A 1 111 ? -0.046 6.747 13.371 1.00 85.56 111 ALA A C 1
ATOM 796 O O . ALA A 1 111 ? 0.702 6.830 12.400 1.00 85.56 111 ALA A O 1
ATOM 797 N N . LEU A 1 112 ? -0.787 5.658 13.607 1.00 85.00 112 LEU A N 1
ATOM 798 C CA . LEU A 1 112 ? -0.797 4.491 12.719 1.00 85.00 112 LEU A CA 1
ATOM 799 C C . LEU A 1 112 ? -1.243 4.861 11.301 1.00 85.00 112 LEU A C 1
ATOM 801 O O . LEU A 1 112 ? -0.603 4.440 10.340 1.00 85.00 112 LEU A O 1
ATOM 805 N N . LEU A 1 113 ? -2.291 5.680 11.162 1.00 87.75 113 LEU A N 1
ATOM 806 C CA . LEU A 1 113 ? -2.759 6.141 9.856 1.00 87.75 113 LEU A CA 1
ATOM 807 C C . LEU A 1 113 ? -1.677 6.954 9.131 1.00 87.75 113 LEU A C 1
ATOM 809 O O . LEU A 1 113 ? -1.381 6.674 7.970 1.00 87.75 113 LEU A O 1
ATOM 813 N N . VAL A 1 114 ? -1.072 7.939 9.800 1.00 88.00 114 VAL A N 1
ATOM 814 C CA . VAL A 1 114 ? -0.033 8.801 9.204 1.00 88.00 114 VAL A CA 1
ATOM 815 C C . VAL A 1 114 ? 1.188 7.981 8.795 1.00 88.00 114 VAL A C 1
ATOM 817 O O . VAL A 1 114 ? 1.686 8.125 7.682 1.00 88.00 114 VAL A O 1
ATOM 820 N N . VAL A 1 115 ? 1.651 7.091 9.671 1.00 85.75 115 VAL A N 1
ATOM 821 C CA . VAL A 1 115 ? 2.836 6.267 9.418 1.00 85.75 115 VAL A CA 1
ATOM 822 C C . VAL A 1 115 ? 2.573 5.272 8.293 1.00 85.75 115 VAL A C 1
ATOM 824 O O . VAL A 1 115 ? 3.402 5.157 7.392 1.00 85.75 115 VAL A O 1
ATOM 827 N N . SER A 1 116 ? 1.419 4.596 8.301 1.00 84.81 116 SER A N 1
ATOM 828 C CA . SER A 1 116 ? 1.080 3.608 7.271 1.00 84.81 116 SER A CA 1
ATOM 829 C C . SER A 1 116 ? 0.904 4.258 5.901 1.00 84.81 116 SER A C 1
ATOM 831 O O . SER A 1 116 ? 1.493 3.812 4.918 1.00 84.81 116 SER A O 1
ATOM 833 N N . THR A 1 117 ? 0.172 5.374 5.830 1.00 89.69 117 THR A N 1
ATOM 834 C CA . THR A 1 117 ? -0.035 6.099 4.566 1.00 89.69 117 THR A CA 1
ATOM 835 C C . THR A 1 117 ? 1.270 6.680 4.018 1.00 89.69 117 THR A C 1
ATOM 837 O O . THR A 1 117 ? 1.556 6.510 2.833 1.00 89.69 117 THR A O 1
ATOM 840 N N . ALA A 1 118 ? 2.112 7.286 4.861 1.00 89.50 118 ALA A N 1
ATOM 841 C CA . ALA A 1 118 ? 3.423 7.786 4.445 1.00 89.50 118 ALA A CA 1
ATOM 842 C C . ALA A 1 118 ? 4.340 6.657 3.944 1.00 89.50 118 ALA A C 1
ATOM 844 O O . ALA A 1 118 ? 4.947 6.781 2.877 1.00 89.50 118 ALA A O 1
ATOM 845 N N . PHE A 1 119 ? 4.404 5.546 4.685 1.00 86.81 119 PHE A N 1
ATOM 846 C CA . PHE A 1 119 ? 5.186 4.372 4.305 1.00 86.81 119 PHE A CA 1
ATOM 847 C C . PHE A 1 119 ? 4.712 3.788 2.971 1.00 86.81 119 PHE A C 1
ATOM 849 O O . PHE A 1 119 ? 5.524 3.564 2.077 1.00 86.81 119 PHE A O 1
ATOM 856 N N . LEU A 1 120 ? 3.405 3.577 2.804 1.00 87.31 120 LEU A N 1
ATOM 857 C CA . LEU A 1 120 ? 2.845 2.985 1.591 1.00 87.31 120 LEU A CA 1
ATOM 858 C C . LEU A 1 120 ? 3.003 3.884 0.367 1.00 87.31 120 LEU A C 1
ATOM 860 O O . LEU A 1 120 ? 3.314 3.371 -0.707 1.00 87.31 120 LEU A O 1
ATOM 864 N N . ALA A 1 121 ? 2.848 5.201 0.514 1.00 89.50 121 ALA A N 1
ATOM 865 C CA . ALA A 1 121 ? 3.101 6.142 -0.573 1.00 89.50 121 ALA A CA 1
ATOM 866 C C . ALA A 1 121 ? 4.578 6.127 -1.001 1.00 89.50 121 ALA A C 1
ATOM 868 O O . ALA A 1 121 ? 4.883 6.013 -2.191 1.00 89.50 121 ALA A O 1
ATOM 869 N N . ALA A 1 122 ? 5.505 6.183 -0.039 1.00 87.25 122 ALA A N 1
ATOM 870 C CA . ALA A 1 122 ? 6.939 6.113 -0.309 1.00 87.25 122 ALA A CA 1
ATOM 871 C C . ALA A 1 122 ? 7.332 4.772 -0.949 1.00 87.25 122 ALA A C 1
ATOM 873 O O . ALA A 1 122 ? 8.047 4.743 -1.952 1.00 87.25 122 ALA A O 1
ATOM 874 N N . ASN A 1 123 ? 6.813 3.665 -0.417 1.00 85.69 123 ASN A N 1
ATOM 875 C CA . ASN A 1 123 ? 7.046 2.325 -0.940 1.00 85.69 123 ASN A CA 1
ATOM 876 C C . ASN A 1 123 ? 6.500 2.162 -2.366 1.00 85.69 123 ASN A C 1
ATOM 878 O O . ASN A 1 123 ? 7.173 1.576 -3.212 1.00 85.69 123 ASN A O 1
ATOM 882 N N . ALA A 1 124 ? 5.305 2.685 -2.653 1.00 85.62 124 ALA A N 1
ATOM 883 C CA . ALA A 1 124 ? 4.711 2.638 -3.988 1.00 85.62 124 ALA A CA 1
ATOM 884 C C . ALA A 1 124 ? 5.532 3.441 -5.007 1.00 85.62 124 ALA A C 1
ATOM 886 O O . ALA A 1 124 ? 5.812 2.946 -6.097 1.00 85.62 124 ALA A O 1
ATOM 887 N N . SER A 1 125 ? 5.990 4.634 -4.615 1.00 86.19 125 SER A N 1
ATOM 888 C CA . SER A 1 125 ? 6.901 5.464 -5.411 1.00 86.19 125 SER A CA 1
ATOM 889 C C . SER A 1 125 ? 8.209 4.727 -5.732 1.00 86.19 125 SER A C 1
ATOM 891 O O . SER A 1 125 ? 8.585 4.599 -6.897 1.00 86.19 125 SER A O 1
ATOM 893 N N . LEU A 1 126 ? 8.866 4.152 -4.717 1.00 82.50 126 LEU A N 1
ATOM 894 C CA . LEU A 1 126 ? 10.092 3.364 -4.893 1.00 82.50 126 LEU A CA 1
ATOM 895 C C . LEU A 1 126 ? 9.871 2.137 -5.785 1.00 82.50 126 LEU A C 1
ATOM 897 O O . LEU A 1 126 ? 10.700 1.847 -6.646 1.00 82.50 126 LEU A O 1
ATOM 901 N N . SER A 1 127 ? 8.747 1.441 -5.605 1.00 80.81 127 SER A N 1
ATOM 902 C CA . SER A 1 127 ? 8.395 0.258 -6.398 1.00 80.81 127 SER A CA 1
ATOM 903 C C . SER A 1 127 ? 8.215 0.608 -7.877 1.00 80.81 127 SER A C 1
ATOM 905 O O . SER A 1 127 ? 8.729 -0.104 -8.737 1.00 80.81 127 SER A O 1
ATOM 907 N N . ALA A 1 128 ? 7.553 1.730 -8.181 1.00 83.12 128 ALA A N 1
ATOM 908 C CA . ALA A 1 128 ? 7.376 2.213 -9.551 1.00 83.12 128 ALA A CA 1
ATOM 909 C C . ALA A 1 128 ? 8.707 2.638 -10.200 1.00 83.12 128 ALA A C 1
ATOM 911 O O . ALA A 1 128 ? 8.916 2.447 -11.398 1.00 83.12 128 ALA A O 1
ATOM 912 N N . LEU A 1 129 ? 9.632 3.180 -9.403 1.00 81.69 129 LEU A N 1
ATOM 913 C CA . LEU A 1 129 ? 10.945 3.627 -9.868 1.00 81.69 129 LEU A CA 1
ATOM 914 C C . LEU A 1 129 ? 11.990 2.513 -9.956 1.00 81.69 129 LEU A C 1
ATOM 916 O O . LEU A 1 129 ? 13.052 2.749 -10.527 1.00 81.69 129 LEU A O 1
ATOM 920 N N . LEU A 1 130 ? 11.716 1.313 -9.438 1.00 77.12 130 LEU A N 1
ATOM 921 C CA . LEU A 1 130 ? 12.706 0.240 -9.323 1.00 77.12 130 LEU A CA 1
ATOM 922 C C . LEU A 1 130 ? 13.360 -0.116 -10.667 1.00 77.12 130 LEU A C 1
ATOM 924 O O . LEU A 1 130 ? 14.582 -0.232 -10.746 1.00 77.12 130 LEU A O 1
ATOM 928 N N . VAL A 1 131 ? 12.562 -0.255 -11.730 1.00 74.94 131 VAL A N 1
ATOM 929 C CA . VAL A 1 131 ? 13.068 -0.604 -13.068 1.00 74.94 131 VAL A CA 1
ATOM 930 C C . VAL A 1 131 ? 13.834 0.567 -13.709 1.00 74.94 131 VAL A C 1
ATOM 932 O O . VAL A 1 131 ? 15.000 0.366 -14.060 1.00 74.94 131 VAL A O 1
ATOM 935 N N . PRO A 1 132 ? 13.275 1.795 -13.814 1.00 75.00 132 PRO A N 1
ATOM 936 C CA . PRO A 1 132 ? 14.016 2.952 -14.327 1.00 75.00 132 PRO A CA 1
ATOM 937 C C . PRO A 1 132 ? 15.309 3.241 -13.555 1.00 75.00 132 PRO A C 1
ATOM 939 O O . PRO A 1 132 ? 16.356 3.500 -14.153 1.00 75.00 132 PRO A O 1
ATOM 942 N N . PHE A 1 133 ? 15.259 3.172 -12.223 1.00 73.69 133 PHE A N 1
ATOM 943 C CA . PHE A 1 133 ? 16.420 3.372 -11.362 1.00 73.69 133 PHE A CA 1
ATOM 944 C C . PHE A 1 133 ? 17.457 2.269 -11.575 1.00 73.69 133 PHE A C 1
ATOM 946 O O . PHE A 1 133 ? 18.639 2.566 -11.704 1.00 73.69 133 PHE A O 1
ATOM 953 N N . GLY A 1 134 ? 17.031 1.008 -11.688 1.00 70.62 134 GLY A N 1
ATOM 954 C CA . GLY A 1 134 ? 17.926 -0.118 -11.950 1.00 70.62 134 GLY A CA 1
ATOM 955 C C . GLY A 1 134 ? 18.702 0.024 -13.263 1.00 70.62 134 GLY A C 1
ATOM 956 O O . GLY A 1 134 ? 19.911 -0.209 -13.301 1.00 70.62 134 GLY A O 1
ATOM 957 N N . LEU A 1 135 ? 18.022 0.471 -14.322 1.00 72.62 135 LEU A N 1
ATOM 958 C CA . LEU A 1 135 ? 18.624 0.684 -15.641 1.00 72.62 135 LEU A CA 1
ATOM 959 C C . LEU A 1 135 ? 19.582 1.886 -15.666 1.00 72.62 135 LEU A C 1
ATOM 961 O O . LEU A 1 135 ? 20.657 1.801 -16.255 1.00 72.62 135 LEU A O 1
ATOM 965 N N . THR A 1 136 ? 19.213 2.993 -15.016 1.00 71.69 136 THR A N 1
ATOM 966 C CA . THR A 1 136 ? 19.990 4.249 -15.047 1.00 71.69 136 THR A CA 1
ATOM 967 C C . THR A 1 136 ? 21.134 4.289 -14.037 1.00 71.69 136 THR A C 1
ATOM 969 O O . THR A 1 136 ? 22.200 4.821 -14.340 1.00 71.69 136 THR A O 1
ATOM 972 N N . ALA A 1 137 ? 20.944 3.732 -12.838 1.00 67.88 137 ALA A N 1
ATOM 973 C CA . ALA A 1 137 ? 21.933 3.786 -11.766 1.00 67.88 137 ALA A CA 1
ATOM 974 C C . ALA A 1 137 ? 23.005 2.697 -11.880 1.00 67.88 137 ALA A C 1
ATOM 976 O O . ALA A 1 137 ? 24.135 2.931 -11.452 1.00 67.88 137 ALA A O 1
ATOM 977 N N . PHE A 1 138 ? 22.668 1.527 -12.439 1.00 67.56 138 PHE A N 1
ATOM 978 C CA . PHE A 1 138 ? 23.589 0.390 -12.482 1.00 67.56 138 PHE A CA 1
ATOM 979 C C . PHE A 1 138 ? 24.079 -0.016 -13.882 1.00 67.56 138 PHE A C 1
ATOM 981 O O . PHE A 1 138 ? 24.841 -0.972 -14.004 1.00 67.56 138 PHE A O 1
ATOM 988 N N . GLY A 1 139 ? 23.692 0.710 -14.936 1.00 63.16 139 GLY A N 1
ATOM 989 C CA . GLY A 1 139 ? 24.351 0.646 -16.247 1.00 63.16 139 GLY A CA 1
ATOM 990 C C . GLY A 1 139 ? 24.236 -0.678 -17.019 1.00 63.16 139 GLY A C 1
ATOM 991 O O . GLY A 1 139 ? 24.976 -0.867 -17.981 1.00 63.16 139 GLY A O 1
ATOM 992 N N . GLY A 1 140 ? 23.342 -1.601 -16.639 1.00 64.62 140 GLY A N 1
ATOM 993 C CA . GLY A 1 140 ? 23.140 -2.850 -17.382 1.00 64.62 140 GLY A CA 1
ATOM 994 C C . GLY A 1 140 ? 22.210 -3.873 -16.720 1.00 64.62 140 GLY A C 1
ATOM 995 O O . GLY A 1 140 ? 21.889 -3.791 -15.534 1.00 64.62 140 GLY A O 1
ATOM 996 N N . THR A 1 141 ? 21.801 -4.883 -17.494 1.00 62.12 141 THR A N 1
ATOM 997 C CA . THR A 1 141 ? 20.888 -5.970 -17.082 1.00 62.12 141 THR A CA 1
ATOM 998 C C . THR A 1 141 ? 21.439 -6.842 -15.949 1.00 62.12 141 THR A C 1
ATOM 1000 O O . THR A 1 141 ? 20.669 -7.335 -15.127 1.00 62.12 141 THR A O 1
ATOM 1003 N N . ALA A 1 142 ? 22.765 -6.990 -15.851 1.00 58.31 142 ALA A N 1
ATOM 1004 C CA . ALA A 1 142 ? 23.418 -7.801 -14.818 1.00 58.31 142 ALA A CA 1
ATOM 1005 C C . ALA A 1 142 ? 23.209 -7.249 -13.396 1.00 58.31 142 ALA A C 1
ATOM 1007 O O . ALA A 1 142 ? 23.049 -8.012 -12.446 1.00 58.31 142 ALA A O 1
ATOM 1008 N N . ALA A 1 143 ? 23.151 -5.926 -13.242 1.00 57.62 143 ALA A N 1
ATOM 1009 C CA . ALA A 1 143 ? 22.962 -5.305 -11.937 1.00 57.62 143 ALA A CA 1
ATOM 1010 C C . ALA A 1 143 ? 21.488 -5.244 -11.502 1.00 57.62 143 ALA A C 1
ATOM 1012 O O . ALA A 1 143 ? 21.199 -5.301 -10.307 1.00 57.62 143 ALA A O 1
ATOM 1013 N N . VAL A 1 144 ? 20.547 -5.248 -12.454 1.00 60.34 144 VAL A N 1
ATOM 1014 C CA . VAL A 1 144 ? 19.113 -5.450 -12.172 1.00 60.34 144 VAL A CA 1
ATOM 1015 C C . VAL A 1 144 ? 18.877 -6.827 -11.531 1.00 60.34 144 VAL A C 1
ATOM 1017 O O . VAL A 1 144 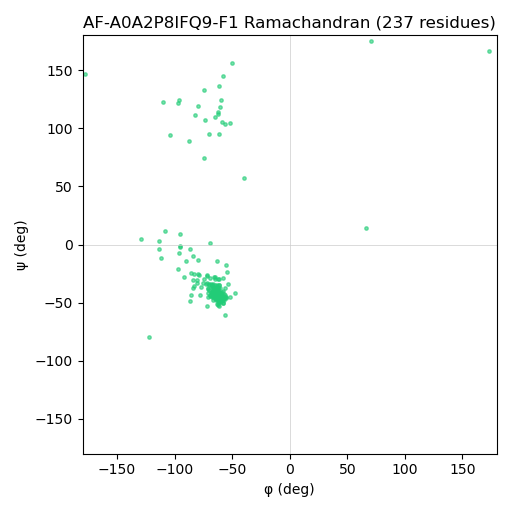? 18.071 -6.946 -10.608 1.00 60.34 144 VAL A O 1
ATOM 1020 N N . GLY A 1 145 ? 19.650 -7.843 -11.937 1.00 63.47 145 GLY A N 1
ATOM 1021 C CA . GLY A 1 145 ? 19.619 -9.183 -11.342 1.00 63.47 145 GLY A CA 1
ATOM 1022 C C . GLY A 1 145 ? 19.994 -9.232 -9.853 1.00 63.47 145 GLY A C 1
ATOM 1023 O O . GLY A 1 145 ? 19.466 -10.072 -9.131 1.00 63.47 145 GLY A O 1
ATOM 1024 N N . LEU A 1 146 ? 20.842 -8.312 -9.370 1.00 61.31 146 LEU A N 1
ATOM 1025 C CA . LEU A 1 146 ? 21.195 -8.170 -7.945 1.00 61.31 146 LEU A CA 1
ATOM 1026 C C . LEU A 1 146 ? 20.291 -7.173 -7.200 1.00 61.31 146 LEU A C 1
ATOM 1028 O O . LEU A 1 146 ? 20.058 -7.323 -6.000 1.00 61.31 146 LEU A O 1
ATOM 1032 N N . ALA A 1 147 ? 19.743 -6.177 -7.899 1.00 62.97 147 ALA A N 1
ATOM 1033 C CA . ALA A 1 147 ? 18.833 -5.191 -7.318 1.00 62.97 147 ALA A CA 1
ATOM 1034 C C . ALA A 1 147 ? 17.477 -5.798 -6.920 1.00 62.97 147 ALA A C 1
ATOM 1036 O O . ALA A 1 147 ? 16.897 -5.396 -5.914 1.00 62.97 147 ALA A O 1
ATOM 1037 N N . LEU A 1 148 ? 16.987 -6.792 -7.668 1.00 67.12 148 LEU A N 1
ATOM 1038 C CA . LEU A 1 148 ? 15.731 -7.491 -7.372 1.00 67.12 148 LEU A CA 1
ATOM 1039 C C . LEU A 1 148 ? 15.737 -8.223 -6.016 1.00 67.12 148 LEU A C 1
ATOM 1041 O O . LEU A 1 148 ? 14.850 -7.949 -5.206 1.00 67.12 148 LEU A O 1
ATOM 1045 N N . PRO A 1 149 ? 16.712 -9.099 -5.696 1.00 67.44 149 PRO A N 1
ATOM 1046 C CA . PRO A 1 149 ? 16.766 -9.728 -4.379 1.00 67.44 149 PRO A CA 1
ATOM 1047 C C . PRO A 1 149 ? 16.967 -8.708 -3.250 1.00 67.44 149 PRO A C 1
ATOM 1049 O O . PRO A 1 149 ? 16.359 -8.855 -2.192 1.00 67.44 149 PRO A O 1
ATOM 1052 N N . ALA A 1 150 ? 17.729 -7.631 -3.472 1.00 65.44 150 ALA A N 1
ATOM 1053 C CA . ALA A 1 150 ? 17.847 -6.548 -2.493 1.00 65.44 150 ALA A CA 1
ATOM 1054 C C . ALA A 1 150 ? 16.499 -5.843 -2.242 1.00 65.44 150 ALA A C 1
ATOM 1056 O O . ALA A 1 150 ? 16.131 -5.614 -1.090 1.00 65.44 150 ALA A O 1
ATOM 1057 N N . ALA A 1 151 ? 15.723 -5.562 -3.294 1.00 67.56 151 ALA A N 1
ATOM 1058 C CA . ALA A 1 151 ? 14.388 -4.976 -3.180 1.00 67.56 151 ALA A CA 1
ATOM 1059 C C . ALA A 1 151 ? 13.406 -5.898 -2.437 1.00 67.56 151 ALA A C 1
ATOM 1061 O O . ALA A 1 151 ? 12.618 -5.420 -1.623 1.00 67.56 151 ALA A O 1
ATOM 1062 N N . VAL A 1 152 ? 13.492 -7.216 -2.646 1.00 68.12 152 VAL A N 1
ATOM 1063 C CA . VAL A 1 152 ? 12.707 -8.212 -1.895 1.00 68.12 152 VAL A CA 1
ATOM 1064 C C . VAL A 1 152 ? 13.067 -8.193 -0.409 1.00 68.12 152 VAL A C 1
ATOM 1066 O O . VAL A 1 152 ? 12.175 -8.165 0.441 1.00 68.12 152 VAL A O 1
ATOM 1069 N N . VAL A 1 153 ? 14.361 -8.162 -0.077 1.00 67.12 153 VAL A N 1
ATOM 1070 C CA . VAL A 1 153 ? 14.815 -8.106 1.322 1.00 67.12 153 VAL A CA 1
ATOM 1071 C C . VAL A 1 153 ? 14.333 -6.814 1.991 1.00 67.12 153 VAL A C 1
ATOM 1073 O O . VAL A 1 153 ? 13.772 -6.871 3.085 1.00 67.12 153 VAL A O 1
ATOM 1076 N N . ILE A 1 154 ? 14.436 -5.670 1.311 1.00 66.81 154 ILE A N 1
ATOM 1077 C CA . ILE A 1 154 ? 13.925 -4.379 1.803 1.00 66.81 154 ILE A CA 1
ATOM 1078 C C . ILE A 1 154 ? 12.393 -4.422 1.974 1.00 66.81 154 ILE A C 1
ATOM 1080 O O . ILE A 1 154 ? 11.869 -3.986 3.000 1.00 66.81 154 ILE A O 1
ATOM 1084 N N . GLY A 1 155 ? 11.667 -5.010 1.019 1.00 66.81 155 GLY A N 1
ATOM 1085 C CA . GLY A 1 155 ? 10.209 -5.152 1.069 1.00 66.81 155 GLY A CA 1
ATOM 1086 C C . GLY A 1 155 ? 9.708 -6.077 2.185 1.00 66.81 155 GLY A C 1
ATOM 1087 O O . GLY A 1 155 ? 8.615 -5.867 2.720 1.00 66.81 155 GLY A O 1
ATOM 1088 N N . SER A 1 156 ? 10.511 -7.063 2.596 1.00 67.56 156 SER A N 1
ATOM 1089 C CA . SER A 1 156 ? 10.147 -7.970 3.693 1.00 67.56 156 SER A CA 1
ATOM 1090 C C . SER A 1 156 ? 10.093 -7.255 5.051 1.00 67.56 156 SER A C 1
ATOM 1092 O O . SER A 1 156 ? 9.171 -7.497 5.833 1.00 67.56 156 SER A O 1
ATOM 1094 N N . ALA A 1 157 ? 10.976 -6.277 5.291 1.00 66.19 157 ALA A N 1
ATOM 1095 C CA . ALA A 1 157 ? 10.898 -5.398 6.460 1.00 66.19 157 ALA A CA 1
ATOM 1096 C C . ALA A 1 157 ? 9.606 -4.555 6.466 1.00 66.19 157 ALA A C 1
ATOM 1098 O O . ALA A 1 157 ? 8.976 -4.378 7.510 1.00 66.19 157 ALA A O 1
ATOM 1099 N N . GLY A 1 158 ? 9.157 -4.107 5.289 1.00 68.31 158 GLY A N 1
ATOM 1100 C CA . GLY A 1 158 ? 7.877 -3.415 5.124 1.00 68.31 158 GLY A CA 1
ATOM 1101 C C . GLY A 1 158 ? 6.665 -4.260 5.516 1.00 68.31 158 GLY A C 1
ATOM 1102 O O . GLY A 1 158 ? 5.709 -3.752 6.097 1.00 68.31 158 GLY A O 1
ATOM 1103 N N . SER A 1 159 ? 6.724 -5.568 5.263 1.00 68.69 159 SER A N 1
ATOM 1104 C CA . SER A 1 159 ? 5.652 -6.496 5.644 1.00 68.69 159 SER A CA 1
ATOM 1105 C C . SER A 1 159 ? 5.541 -6.618 7.166 1.00 68.69 159 SER A C 1
ATOM 1107 O O . SER A 1 159 ? 4.438 -6.560 7.702 1.00 68.69 159 SER A O 1
ATOM 1109 N N . ALA A 1 160 ? 6.673 -6.681 7.880 1.00 68.38 160 ALA A N 1
ATOM 1110 C CA . ALA A 1 160 ? 6.692 -6.677 9.346 1.00 68.38 160 ALA A CA 1
ATOM 1111 C C . ALA A 1 160 ? 6.042 -5.410 9.935 1.00 68.38 160 ALA A C 1
ATOM 1113 O O . ALA A 1 160 ? 5.260 -5.502 10.883 1.00 68.38 160 ALA A O 1
ATOM 1114 N N . ALA A 1 161 ? 6.304 -4.240 9.342 1.00 69.38 161 ALA A N 1
ATOM 1115 C CA . ALA A 1 161 ? 5.693 -2.980 9.765 1.00 69.38 161 ALA A CA 1
ATOM 1116 C C . ALA A 1 161 ? 4.161 -2.994 9.606 1.00 69.38 161 ALA A C 1
ATOM 1118 O O . ALA A 1 161 ? 3.445 -2.582 10.519 1.00 69.38 161 ALA A O 1
ATOM 1119 N N . LEU A 1 162 ? 3.647 -3.540 8.499 1.00 70.75 162 LEU A N 1
ATOM 1120 C CA . LEU A 1 162 ? 2.203 -3.669 8.272 1.00 70.75 162 LEU A CA 1
ATOM 1121 C C . LEU A 1 162 ? 1.543 -4.630 9.273 1.00 70.75 162 LEU A C 1
ATOM 1123 O O . LEU A 1 162 ? 0.473 -4.316 9.796 1.00 70.75 162 LEU A O 1
ATOM 1127 N N . VAL A 1 163 ? 2.198 -5.747 9.621 1.00 72.38 163 VAL A N 1
ATOM 1128 C CA . VAL A 1 163 ? 1.694 -6.690 10.646 1.00 72.38 163 VAL A CA 1
ATOM 1129 C C . VAL A 1 163 ? 1.539 -5.996 11.994 1.00 72.38 163 VAL A C 1
ATOM 1131 O O . VAL A 1 163 ? 0.524 -6.160 12.679 1.00 72.38 163 VAL A O 1
ATOM 1134 N N . VAL A 1 164 ? 2.558 -5.229 12.389 1.00 75.50 164 VAL A N 1
ATOM 1135 C CA . VAL A 1 164 ? 2.574 -4.507 13.665 1.00 75.50 164 VAL A CA 1
ATOM 1136 C C . VAL A 1 164 ? 1.479 -3.448 13.677 1.00 75.50 164 VAL A C 1
ATOM 1138 O O . VAL A 1 164 ? 0.733 -3.374 14.655 1.00 75.50 164 VAL A O 1
ATOM 1141 N N . THR A 1 165 ? 1.315 -2.694 12.588 1.00 76.81 165 THR A N 1
ATOM 1142 C CA . THR A 1 165 ? 0.242 -1.703 12.440 1.00 76.81 165 THR A CA 1
ATOM 1143 C C . THR A 1 165 ? -1.137 -2.347 12.561 1.00 76.81 165 THR A C 1
ATOM 1145 O O . THR A 1 165 ? -1.939 -1.902 13.382 1.00 76.81 165 THR A O 1
ATOM 1148 N N . GLN A 1 166 ? -1.400 -3.441 11.838 1.00 76.44 166 GLN A N 1
ATOM 1149 C CA . GLN A 1 166 ? -2.688 -4.145 11.899 1.00 76.44 166 GLN A CA 1
ATOM 1150 C C . GLN A 1 166 ? -2.970 -4.722 13.286 1.00 76.44 166 GLN A C 1
ATOM 1152 O O . GLN A 1 166 ? -4.066 -4.561 13.821 1.00 76.44 166 GLN A O 1
ATOM 1157 N N . THR A 1 167 ? -1.971 -5.346 13.905 1.00 77.81 167 THR A N 1
ATOM 1158 C CA . THR A 1 167 ? -2.114 -5.928 15.245 1.00 77.81 167 THR A CA 1
ATOM 1159 C C . THR A 1 167 ? -2.331 -4.842 16.299 1.00 77.81 167 THR A C 1
ATOM 1161 O O . THR A 1 167 ? -3.136 -5.018 17.211 1.00 77.81 167 THR A O 1
ATOM 1164 N N . THR A 1 168 ? -1.650 -3.701 16.179 1.00 78.62 168 THR A N 1
ATOM 1165 C CA . THR A 1 168 ? -1.831 -2.560 17.088 1.00 78.62 168 THR A CA 1
ATOM 1166 C C . THR A 1 168 ? -3.213 -1.938 16.906 1.00 78.62 168 THR A C 1
ATOM 1168 O O . THR A 1 168 ? -3.905 -1.705 17.895 1.00 78.62 168 THR A O 1
ATOM 1171 N N . LEU A 1 169 ? -3.667 -1.760 15.662 1.00 80.44 169 LEU A N 1
ATOM 1172 C CA . LEU A 1 169 ? -5.005 -1.257 15.354 1.00 80.44 169 LEU A CA 1
ATOM 1173 C C . LEU A 1 169 ? -6.094 -2.147 15.963 1.00 80.44 169 LEU A C 1
ATOM 1175 O O . LEU A 1 169 ? -7.004 -1.643 16.619 1.00 80.44 169 LEU A O 1
ATOM 1179 N N . GLN A 1 170 ? -5.966 -3.466 15.797 1.00 80.94 170 GLN A N 1
ATOM 1180 C CA . GLN A 1 170 ? -6.889 -4.456 16.359 1.00 80.94 170 GLN A CA 1
ATOM 1181 C C . GLN A 1 170 ? -6.884 -4.478 17.893 1.00 80.94 170 GLN A C 1
ATOM 1183 O O . GLN A 1 170 ? -7.891 -4.833 18.495 1.00 80.94 170 GLN A O 1
ATOM 1188 N N . ARG A 1 171 ? -5.767 -4.111 18.535 1.00 78.75 171 ARG A N 1
ATOM 1189 C CA . ARG A 1 171 ? -5.644 -4.079 20.002 1.00 78.75 171 ARG A CA 1
ATOM 1190 C C . ARG A 1 171 ? -6.180 -2.797 20.631 1.00 78.75 171 ARG A C 1
ATOM 1192 O O . ARG A 1 171 ? -6.703 -2.855 21.736 1.00 78.75 171 ARG A O 1
ATOM 1199 N N . VAL A 1 172 ? -6.014 -1.654 19.967 1.00 77.62 172 VAL A N 1
ATOM 1200 C CA . VAL A 1 172 ? -6.438 -0.341 20.493 1.00 77.62 172 VAL A CA 1
ATOM 1201 C C . VAL A 1 172 ? -7.907 -0.052 20.169 1.00 77.62 172 VAL A C 1
ATOM 1203 O O . VAL A 1 172 ? -8.565 0.702 20.880 1.00 77.62 172 VAL A O 1
ATOM 1206 N N . THR A 1 173 ? -8.446 -0.666 19.114 1.00 76.31 173 THR A N 1
ATOM 1207 C CA . THR A 1 173 ? -9.795 -0.369 18.628 1.00 76.31 173 THR A CA 1
ATOM 1208 C C . THR A 1 173 ? -10.824 -1.366 19.176 1.00 76.31 173 THR A C 1
ATOM 1210 O O . THR A 1 173 ? -10.679 -2.566 18.940 1.00 76.31 173 THR A O 1
ATOM 1213 N N . PRO A 1 174 ? -11.901 -0.905 19.842 1.00 76.94 174 PRO A N 1
ATOM 1214 C CA . PRO A 1 174 ? -12.992 -1.774 20.282 1.00 76.94 174 PRO A CA 1
ATOM 1215 C C . PRO A 1 174 ? -13.646 -2.532 19.118 1.00 76.94 174 PRO A C 1
ATOM 1217 O O . PRO A 1 174 ? -13.791 -1.996 18.012 1.00 76.94 174 PRO A O 1
ATOM 1220 N N . ALA A 1 175 ? -14.074 -3.774 19.362 1.00 75.31 175 ALA A N 1
ATOM 1221 C CA . ALA A 1 175 ? -14.600 -4.673 18.330 1.00 75.31 175 ALA A CA 1
ATOM 1222 C C . ALA A 1 175 ? -15.820 -4.092 17.587 1.00 75.31 175 ALA A C 1
ATOM 1224 O O . ALA A 1 175 ? -16.023 -4.371 16.406 1.00 75.31 175 ALA A O 1
ATOM 1225 N N . GLU A 1 176 ? -16.601 -3.233 18.245 1.00 75.69 176 GLU A N 1
ATOM 1226 C CA . GLU A 1 176 ? -17.810 -2.615 17.696 1.00 75.69 176 GLU A CA 1
ATOM 1227 C C . GLU A 1 176 ? -17.500 -1.552 16.631 1.00 75.69 176 GLU A C 1
ATOM 1229 O O . GLU A 1 176 ? -18.337 -1.253 15.773 1.00 75.69 176 GLU A O 1
ATOM 1234 N N . VAL A 1 177 ? -16.319 -0.932 16.685 1.00 79.38 177 VAL A N 1
ATOM 1235 C CA . VAL A 1 177 ? -15.880 0.107 15.736 1.00 79.38 177 VAL A CA 1
ATOM 1236 C C . VAL A 1 177 ? -14.734 -0.357 14.838 1.00 79.38 177 VAL A C 1
ATOM 1238 O O . VAL A 1 177 ? -14.489 0.288 13.819 1.00 79.38 177 VAL A O 1
ATOM 1241 N N . LEU A 1 178 ? -14.106 -1.500 15.133 1.00 81.00 178 LEU A N 1
ATOM 1242 C CA . LEU A 1 178 ? -12.942 -2.029 14.415 1.00 81.00 178 LEU A CA 1
ATOM 1243 C C . LEU A 1 178 ? -13.137 -2.105 12.897 1.00 81.00 178 LEU A C 1
ATOM 1245 O O . LEU A 1 178 ? -12.272 -1.651 12.156 1.00 81.00 178 LEU A O 1
ATOM 1249 N N . GLY A 1 179 ? -14.281 -2.607 12.423 1.00 78.94 179 GLY A N 1
ATOM 1250 C CA . GLY A 1 179 ? -14.556 -2.690 10.983 1.00 78.94 179 GLY A CA 1
ATOM 1251 C C . GLY A 1 179 ? -14.622 -1.320 10.295 1.00 78.94 179 GLY A C 1
ATOM 1252 O O . GLY A 1 179 ? -14.148 -1.163 9.175 1.00 78.94 179 GLY A O 1
ATOM 1253 N N . ARG A 1 180 ? -15.148 -0.302 10.987 1.00 84.81 180 ARG A N 1
ATOM 1254 C CA . ARG A 1 180 ? -15.323 1.063 10.457 1.00 84.81 180 ARG A CA 1
ATOM 1255 C C . ARG A 1 180 ? -14.016 1.843 10.462 1.00 84.81 180 ARG A C 1
ATOM 1257 O O . ARG A 1 180 ? -13.671 2.489 9.480 1.00 84.81 180 ARG A O 1
ATOM 1264 N N . VAL A 1 181 ? -13.269 1.736 11.557 1.00 85.31 181 VAL A N 1
ATOM 1265 C CA . VAL A 1 181 ? 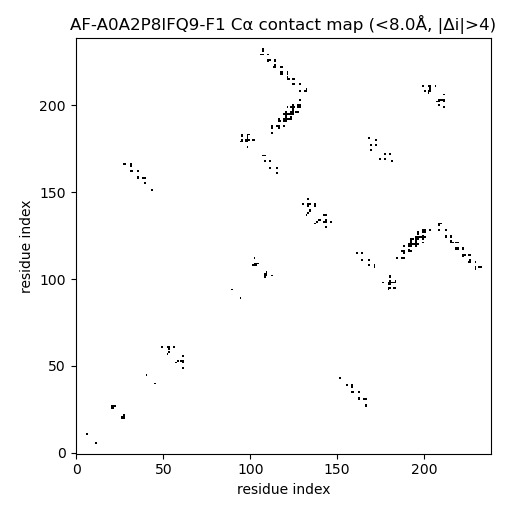-11.922 2.302 11.693 1.00 85.31 181 VAL A CA 1
ATOM 1266 C C . VAL A 1 181 ? -10.973 1.648 10.688 1.00 85.31 181 VAL A C 1
ATOM 1268 O O . VAL A 1 181 ? -10.261 2.349 9.972 1.00 85.31 181 VAL A O 1
ATOM 1271 N N . GLY A 1 182 ? -11.029 0.318 10.576 1.00 84.94 182 GLY A N 1
ATOM 1272 C CA . GLY A 1 182 ? -10.287 -0.451 9.584 1.00 84.94 182 GLY A CA 1
ATOM 1273 C C . GLY A 1 182 ? -10.612 -0.012 8.160 1.00 84.94 182 GLY A C 1
ATOM 1274 O O . GLY A 1 182 ? -9.693 0.254 7.399 1.00 84.94 182 GLY A O 1
ATOM 1275 N N . ALA A 1 183 ? -11.891 0.154 7.806 1.00 84.25 183 ALA A N 1
ATOM 1276 C CA . ALA A 1 183 ? -12.284 0.612 6.472 1.00 84.25 183 ALA A CA 1
ATOM 1277 C C . ALA A 1 183 ? -11.683 1.981 6.110 1.00 84.25 183 ALA A C 1
ATOM 1279 O O . ALA A 1 183 ? -11.167 2.150 5.004 1.00 84.25 183 ALA A O 1
ATOM 1280 N N . VAL A 1 184 ? -11.704 2.948 7.034 1.00 89.00 184 VAL A N 1
ATOM 1281 C CA . VAL A 1 184 ? -11.101 4.273 6.806 1.00 89.00 184 VAL A CA 1
ATOM 1282 C C . VAL A 1 184 ? -9.584 4.169 6.665 1.00 89.00 184 VAL A C 1
ATOM 1284 O O . VAL A 1 184 ? -9.016 4.785 5.764 1.00 89.00 184 VAL A O 1
ATOM 1287 N N . LEU A 1 185 ? -8.939 3.362 7.509 1.00 85.94 185 LEU A N 1
ATOM 1288 C CA . LEU A 1 185 ? -7.500 3.135 7.447 1.00 85.94 185 LEU A CA 1
ATOM 1289 C C . LEU A 1 185 ? -7.092 2.479 6.121 1.00 85.94 185 LEU A C 1
ATOM 1291 O O . LEU A 1 185 ? -6.282 3.056 5.405 1.00 85.94 185 LEU A O 1
ATOM 1295 N N . PHE A 1 186 ? -7.721 1.370 5.728 1.00 84.44 186 PHE A N 1
ATOM 1296 C CA . PHE A 1 186 ? -7.451 0.690 4.455 1.00 84.44 186 PHE A CA 1
ATOM 1297 C C . PHE A 1 186 ? -7.730 1.576 3.236 1.00 84.44 186 PHE A C 1
ATOM 1299 O O . PHE A 1 186 ? -6.987 1.540 2.257 1.00 84.44 186 PHE A O 1
ATOM 1306 N N . THR A 1 187 ? -8.776 2.405 3.287 1.00 88.19 187 THR A N 1
ATOM 1307 C CA . THR A 1 187 ? -9.063 3.366 2.210 1.00 88.19 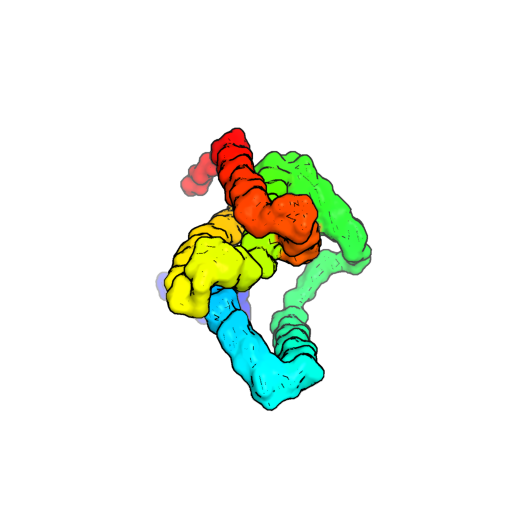187 THR A CA 1
ATOM 1308 C C . THR A 1 187 ? -7.956 4.415 2.108 1.00 88.19 187 THR A C 1
ATOM 1310 O O . THR A 1 187 ? -7.508 4.734 1.007 1.00 88.19 187 THR A O 1
ATOM 1313 N N . GLY A 1 188 ? -7.487 4.934 3.247 1.00 88.56 188 GLY A N 1
ATOM 1314 C CA . GLY A 1 188 ? -6.364 5.869 3.298 1.00 88.56 188 GLY A CA 1
ATOM 1315 C C . GLY A 1 188 ? -5.071 5.247 2.775 1.00 88.56 188 GLY A C 1
ATOM 1316 O O . GLY A 1 188 ? -4.369 5.871 1.983 1.00 88.56 188 GLY A O 1
ATOM 1317 N N . GLU A 1 189 ? -4.786 4.006 3.165 1.00 88.69 189 GLU A N 1
ATOM 1318 C CA . GLU A 1 189 ? -3.650 3.221 2.678 1.00 88.69 189 GLU A CA 1
ATOM 1319 C C . GLU A 1 189 ? -3.687 3.052 1.155 1.00 88.69 189 GLU A C 1
ATOM 1321 O O . GLU A 1 189 ? -2.721 3.404 0.480 1.00 88.69 189 GLU A O 1
ATOM 1326 N N . ALA A 1 190 ? -4.821 2.615 0.600 1.00 87.12 190 ALA A N 1
ATOM 1327 C CA . ALA A 1 190 ? -4.995 2.450 -0.842 1.00 87.12 190 ALA A CA 1
ATOM 1328 C C . ALA A 1 190 ? -4.830 3.775 -1.607 1.00 87.12 190 ALA A C 1
ATOM 1330 O O . ALA A 1 190 ? -4.144 3.825 -2.632 1.00 87.12 190 ALA A O 1
ATOM 1331 N N . ALA A 1 191 ? -5.411 4.864 -1.094 1.00 92.88 191 ALA A N 1
ATOM 1332 C CA . ALA A 1 191 ? -5.258 6.193 -1.681 1.00 92.88 191 ALA A CA 1
ATOM 1333 C C . ALA A 1 191 ? -3.794 6.655 -1.657 1.00 92.88 191 ALA A C 1
ATOM 1335 O O . ALA A 1 191 ? -3.290 7.167 -2.656 1.00 92.88 191 ALA A O 1
ATOM 1336 N N . ALA A 1 192 ? -3.089 6.436 -0.546 1.00 91.06 192 ALA A N 1
ATOM 1337 C CA . ALA A 1 192 ? -1.682 6.789 -0.411 1.00 91.06 192 ALA A CA 1
ATOM 1338 C C . ALA A 1 192 ? -0.790 5.975 -1.361 1.00 91.06 192 ALA A C 1
ATOM 1340 O O . ALA A 1 192 ? 0.087 6.547 -2.009 1.00 91.06 192 ALA A O 1
ATOM 1341 N N . THR A 1 193 ? -1.046 4.672 -1.513 1.00 90.00 193 THR A N 1
ATOM 1342 C CA . THR A 1 193 ? -0.371 3.820 -2.505 1.00 90.00 193 THR A CA 1
ATOM 1343 C C . THR A 1 193 ? -0.580 4.346 -3.923 1.00 90.00 193 THR A C 1
ATOM 1345 O O . THR A 1 193 ? 0.390 4.490 -4.664 1.00 90.00 193 THR A O 1
ATOM 1348 N N . PHE A 1 194 ? -1.819 4.681 -4.293 1.00 90.69 194 PHE A N 1
ATOM 1349 C CA . PHE A 1 194 ? -2.137 5.232 -5.612 1.00 90.69 194 PHE A CA 1
ATOM 1350 C C . PHE A 1 194 ? -1.422 6.565 -5.867 1.00 90.69 194 PHE A C 1
ATOM 1352 O O . PHE A 1 194 ? -0.767 6.735 -6.896 1.00 90.69 194 PHE A O 1
ATOM 1359 N N . VAL A 1 195 ? -1.483 7.491 -4.904 1.00 93.19 195 VAL A N 1
ATOM 1360 C CA . VAL A 1 195 ? -0.785 8.782 -4.983 1.00 93.19 195 VAL A CA 1
ATOM 1361 C C . VAL A 1 195 ? 0.722 8.572 -5.110 1.00 93.19 195 VAL A C 1
ATOM 1363 O O . VAL A 1 195 ? 1.339 9.170 -5.983 1.00 93.19 195 VAL A O 1
ATOM 1366 N N . GLY A 1 196 ? 1.319 7.701 -4.297 1.00 88.62 196 GLY A N 1
ATOM 1367 C CA . GLY A 1 196 ? 2.749 7.397 -4.359 1.00 88.62 196 GLY A CA 1
ATOM 1368 C C . GLY A 1 196 ? 3.181 6.811 -5.704 1.00 88.62 196 GLY A C 1
ATOM 1369 O O . GLY A 1 196 ? 4.192 7.240 -6.262 1.00 88.62 196 GLY A O 1
ATOM 1370 N N . ALA A 1 197 ? 2.390 5.885 -6.253 1.00 88.25 197 ALA A N 1
ATOM 1371 C CA . ALA A 1 197 ? 2.648 5.258 -7.548 1.00 88.25 197 ALA A CA 1
ATOM 1372 C C . ALA A 1 197 ? 2.579 6.245 -8.726 1.00 88.25 197 ALA A C 1
ATOM 1374 O O . ALA A 1 197 ? 3.282 6.052 -9.713 1.00 88.25 197 ALA A O 1
ATOM 1375 N N . LEU A 1 198 ? 1.764 7.302 -8.626 1.00 91.81 198 LEU A N 1
ATOM 1376 C CA . LEU A 1 198 ? 1.672 8.353 -9.645 1.00 91.81 198 LEU A CA 1
ATOM 1377 C C . LEU A 1 198 ? 2.713 9.462 -9.452 1.00 91.81 198 LEU A C 1
ATOM 1379 O O . LEU A 1 198 ? 3.402 9.854 -10.392 1.00 91.81 198 LEU A O 1
ATOM 1383 N N . VAL A 1 199 ? 2.827 9.979 -8.228 1.00 91.88 199 VAL A N 1
ATOM 1384 C CA . VAL A 1 199 ? 3.673 11.135 -7.900 1.00 91.88 199 VAL A CA 1
ATOM 1385 C C . VAL A 1 199 ? 5.156 10.771 -7.948 1.00 91.88 199 VAL A C 1
ATOM 1387 O O . VAL A 1 199 ? 5.967 11.602 -8.347 1.00 91.88 199 VAL A O 1
ATOM 1390 N N . GLY A 1 200 ? 5.526 9.539 -7.590 1.00 88.75 200 GLY A N 1
ATOM 1391 C CA . GLY A 1 200 ? 6.912 9.067 -7.632 1.00 88.75 200 GLY A CA 1
ATOM 1392 C C . GLY A 1 200 ? 7.562 9.198 -9.014 1.00 88.75 200 GLY A C 1
ATOM 1393 O O . GLY A 1 200 ? 8.539 9.939 -9.152 1.00 88.75 200 GLY A O 1
ATOM 1394 N N . PRO A 1 201 ? 7.021 8.534 -10.050 1.00 87.38 201 PRO A N 1
ATOM 1395 C CA . PRO A 1 201 ? 7.493 8.676 -11.426 1.00 87.38 201 PRO A CA 1
ATOM 1396 C C . PRO A 1 201 ? 7.489 10.125 -11.918 1.00 87.38 201 PRO A C 1
ATOM 1398 O O . PRO A 1 201 ? 8.510 10.593 -12.416 1.00 87.38 201 PRO A O 1
ATOM 1401 N N . ALA A 1 202 ? 6.403 10.870 -11.683 1.00 89.88 202 ALA A N 1
ATOM 1402 C CA . ALA A 1 202 ? 6.304 12.269 -12.103 1.00 89.88 202 ALA A CA 1
ATOM 1403 C C . ALA A 1 202 ? 7.398 13.158 -11.476 1.00 89.88 202 ALA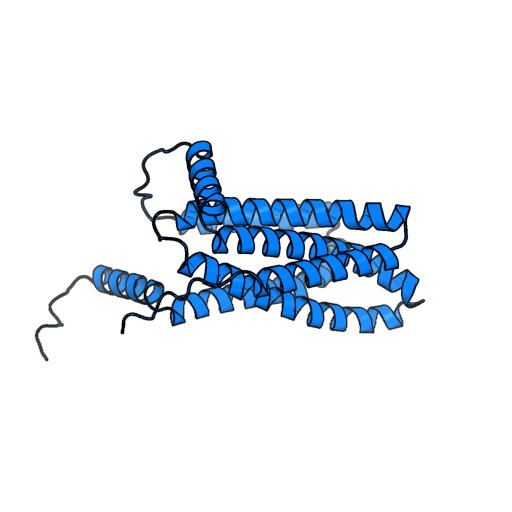 A C 1
ATOM 1405 O O . ALA A 1 202 ? 8.023 13.968 -12.160 1.00 89.88 202 ALA A O 1
ATOM 1406 N N . LEU A 1 203 ? 7.694 12.990 -10.182 1.00 88.31 203 LEU A N 1
ATOM 1407 C CA . LEU A 1 203 ? 8.783 13.717 -9.517 1.00 88.31 203 LEU A CA 1
ATOM 1408 C C . LEU A 1 203 ? 10.165 13.298 -10.029 1.00 88.31 203 LEU A C 1
ATOM 1410 O O . LEU A 1 203 ? 11.072 14.131 -10.095 1.00 88.31 203 LEU A O 1
ATOM 1414 N N . ALA A 1 204 ? 10.343 12.020 -10.370 1.00 87.75 204 ALA A N 1
ATOM 1415 C CA . ALA A 1 204 ? 11.602 11.513 -10.908 1.00 87.75 204 ALA A CA 1
ATOM 1416 C C . ALA A 1 204 ? 11.911 12.068 -12.303 1.00 87.75 204 ALA A C 1
ATOM 1418 O O . ALA A 1 204 ? 13.081 12.323 -12.585 1.00 87.75 204 ALA A O 1
ATOM 1419 N N . GLU A 1 205 ? 10.890 12.296 -13.134 1.00 87.25 205 GLU A N 1
ATOM 1420 C CA . GLU A 1 205 ? 11.037 12.967 -14.432 1.00 87.25 205 GLU A CA 1
ATOM 1421 C C . GLU A 1 205 ? 11.456 14.435 -14.281 1.00 87.25 205 GLU A C 1
ATOM 1423 O O . GLU A 1 205 ? 12.288 14.920 -15.044 1.00 87.25 205 GLU A O 1
ATOM 1428 N N . LEU A 1 206 ? 10.923 15.137 -13.274 1.00 89.19 206 LEU A N 1
ATOM 1429 C CA . LEU A 1 206 ? 11.215 16.558 -13.039 1.00 89.19 206 LEU A CA 1
ATOM 1430 C C . LEU A 1 206 ? 12.562 16.814 -12.350 1.00 89.19 206 LEU A C 1
ATOM 1432 O O . LEU A 1 206 ? 13.115 17.905 -12.473 1.00 89.19 206 LEU A O 1
ATOM 1436 N N . THR A 1 207 ? 13.067 15.851 -11.576 1.00 87.25 207 THR A N 1
ATOM 1437 C CA . THR A 1 207 ? 14.282 16.023 -10.764 1.00 87.25 207 THR A CA 1
ATOM 1438 C C . THR A 1 207 ? 15.350 14.994 -11.126 1.00 87.25 207 THR A C 1
ATOM 1440 O O . THR A 1 207 ? 16.313 15.306 -11.820 1.00 87.25 207 THR A O 1
ATOM 1443 N N . SER A 1 208 ? 15.213 13.773 -10.613 1.00 84.88 208 SER A N 1
ATOM 1444 C CA . SER A 1 208 ? 16.001 12.584 -10.928 1.00 84.88 208 SER A CA 1
ATOM 1445 C C . SER A 1 208 ? 15.441 11.408 -10.127 1.00 84.88 208 SER A C 1
ATOM 1447 O O . SER A 1 208 ? 15.064 11.572 -8.964 1.00 84.88 208 SER A O 1
ATOM 1449 N N . ALA A 1 209 ? 15.496 10.193 -10.680 1.00 81.62 209 ALA A N 1
ATOM 1450 C CA . ALA A 1 209 ? 15.128 8.970 -9.960 1.00 81.62 209 ALA A CA 1
ATOM 1451 C C . ALA A 1 209 ? 15.878 8.810 -8.622 1.00 81.62 209 ALA A C 1
ATOM 1453 O O . ALA A 1 209 ? 15.310 8.324 -7.646 1.00 81.62 209 ALA A O 1
ATOM 1454 N N . ARG A 1 210 ? 17.136 9.269 -8.545 1.00 83.00 210 ARG A N 1
ATOM 1455 C CA . ARG A 1 210 ? 17.937 9.210 -7.314 1.00 83.00 210 ARG A CA 1
ATOM 1456 C C . ARG A 1 210 ? 17.406 10.155 -6.233 1.00 83.00 210 ARG A C 1
ATOM 1458 O O . ARG A 1 210 ? 17.297 9.755 -5.078 1.00 83.00 210 ARG A O 1
ATOM 1465 N N . THR A 1 211 ? 17.046 11.381 -6.606 1.00 84.56 211 THR A N 1
ATOM 1466 C CA . THR A 1 211 ? 16.501 12.382 -5.679 1.00 84.56 211 THR A CA 1
ATOM 1467 C C . THR A 1 211 ? 15.145 11.941 -5.140 1.00 84.56 211 THR A C 1
ATOM 1469 O O . THR A 1 211 ? 14.929 11.982 -3.929 1.00 84.56 211 THR A O 1
ATOM 1472 N N . THR A 1 212 ? 14.263 11.437 -6.009 1.00 86.69 212 THR A N 1
ATOM 1473 C CA . THR A 1 212 ? 12.955 10.917 -5.589 1.00 86.69 212 THR A CA 1
ATOM 1474 C C . THR A 1 212 ? 13.091 9.701 -4.673 1.00 86.69 212 THR A C 1
ATOM 1476 O O . THR A 1 212 ? 12.389 9.617 -3.665 1.00 86.69 212 THR A O 1
ATOM 1479 N N . ALA A 1 213 ? 14.032 8.793 -4.961 1.00 82.94 213 ALA A N 1
ATOM 1480 C CA . ALA A 1 213 ? 14.300 7.647 -4.096 1.00 82.94 213 ALA A CA 1
ATOM 1481 C C . ALA A 1 213 ? 14.794 8.077 -2.704 1.00 82.94 213 ALA A C 1
ATOM 1483 O O . ALA A 1 213 ? 14.281 7.595 -1.694 1.00 82.94 213 ALA A O 1
ATOM 1484 N N . TYR A 1 214 ? 15.734 9.027 -2.623 1.00 86.88 214 TYR A N 1
ATOM 1485 C CA . TYR A 1 214 ? 16.191 9.554 -1.333 1.00 86.88 214 TYR A CA 1
ATOM 1486 C C . TYR A 1 214 ? 15.088 10.288 -0.569 1.00 86.88 214 TYR A C 1
ATOM 1488 O O . TYR A 1 214 ? 14.990 10.119 0.646 1.00 86.88 214 TYR A O 1
ATOM 1496 N N . ALA A 1 215 ? 14.228 11.042 -1.256 1.00 88.44 215 ALA A N 1
ATOM 1497 C CA . ALA A 1 215 ? 13.077 11.688 -0.634 1.00 88.44 215 ALA A CA 1
ATOM 1498 C C . ALA A 1 215 ? 12.102 10.655 -0.040 1.00 88.44 215 ALA A C 1
ATOM 1500 O O . ALA A 1 215 ? 11.686 10.799 1.108 1.00 88.44 215 ALA A O 1
ATOM 1501 N N . ALA A 1 216 ? 11.795 9.576 -0.768 1.00 86.75 216 ALA A N 1
ATOM 1502 C CA . ALA A 1 216 ? 10.942 8.492 -0.274 1.00 86.75 216 ALA A CA 1
ATOM 1503 C C . ALA A 1 216 ? 11.552 7.778 0.950 1.00 86.75 216 ALA A C 1
ATOM 1505 O O . ALA A 1 216 ? 10.859 7.520 1.941 1.00 86.75 216 ALA A O 1
ATOM 1506 N N . CYS A 1 217 ? 12.864 7.520 0.929 1.00 85.50 217 CYS A N 1
ATOM 1507 C CA . CYS A 1 217 ? 13.583 6.988 2.088 1.00 85.50 217 CYS A CA 1
ATOM 1508 C C . CYS A 1 217 ? 13.522 7.948 3.287 1.00 85.50 217 CYS A C 1
ATOM 1510 O O . CYS A 1 217 ? 13.240 7.512 4.402 1.00 85.50 217 CYS A O 1
ATOM 1512 N N . ALA A 1 218 ? 13.725 9.250 3.069 1.00 89.19 218 ALA A N 1
ATOM 1513 C CA . ALA A 1 218 ? 13.648 10.258 4.125 1.00 89.19 218 ALA A CA 1
ATOM 1514 C C . ALA A 1 218 ? 12.245 10.325 4.746 1.00 89.19 218 ALA A C 1
ATOM 1516 O O . ALA A 1 218 ? 12.125 10.311 5.968 1.00 89.19 218 ALA A O 1
ATOM 1517 N N . VAL A 1 219 ? 11.187 10.308 3.927 1.00 89.56 219 VAL A N 1
ATOM 1518 C CA . VAL A 1 219 ? 9.790 10.241 4.397 1.00 89.56 219 VAL A CA 1
ATOM 1519 C C . VAL A 1 219 ? 9.564 9.007 5.269 1.00 89.56 219 VAL A C 1
ATOM 1521 O O . VAL A 1 219 ? 8.956 9.109 6.332 1.00 89.56 219 VAL A O 1
ATOM 1524 N N . THR A 1 220 ? 10.106 7.857 4.866 1.00 84.81 220 THR A N 1
ATOM 1525 C CA . THR A 1 220 ? 9.983 6.605 5.625 1.00 84.81 220 THR A CA 1
ATOM 1526 C C . THR A 1 220 ? 10.691 6.686 6.979 1.00 84.81 220 THR A C 1
ATOM 1528 O O . THR A 1 220 ? 10.128 6.287 7.997 1.00 84.81 220 THR A O 1
ATOM 1531 N N . VAL A 1 221 ? 11.903 7.248 7.018 1.00 86.69 221 VAL A N 1
ATOM 1532 C CA . VAL A 1 221 ? 12.656 7.449 8.266 1.00 86.69 221 VAL A CA 1
ATOM 1533 C C . VAL A 1 221 ? 11.942 8.442 9.182 1.00 86.69 221 VAL A C 1
ATOM 1535 O O . VAL A 1 221 ? 11.802 8.174 10.372 1.00 86.69 221 VAL A O 1
ATOM 1538 N N . ILE A 1 222 ? 11.432 9.553 8.645 1.00 88.81 222 ILE A N 1
ATOM 1539 C CA . ILE A 1 222 ? 10.665 10.543 9.414 1.00 88.81 222 ILE A CA 1
ATOM 1540 C C . ILE A 1 222 ? 9.401 9.903 9.998 1.00 88.81 222 ILE A C 1
ATOM 1542 O O . ILE A 1 222 ? 9.108 10.104 11.176 1.00 88.81 222 ILE A O 1
ATOM 1546 N N . ALA A 1 223 ? 8.685 9.091 9.215 1.00 84.62 223 ALA A N 1
ATOM 1547 C CA . ALA A 1 223 ? 7.516 8.357 9.688 1.00 84.62 223 ALA A CA 1
ATOM 1548 C C . ALA A 1 223 ? 7.879 7.359 10.802 1.00 84.62 223 ALA A C 1
ATOM 1550 O O . ALA A 1 223 ? 7.182 7.287 11.813 1.00 84.62 223 ALA A O 1
ATOM 1551 N N . ALA A 1 224 ? 8.998 6.641 10.673 1.00 80.25 224 ALA A N 1
ATOM 1552 C CA . ALA A 1 224 ? 9.480 5.730 11.710 1.00 80.25 224 ALA A CA 1
ATOM 1553 C C . ALA A 1 224 ? 9.860 6.471 13.006 1.00 80.25 224 ALA A C 1
ATOM 1555 O O . ALA A 1 224 ? 9.463 6.057 14.096 1.00 80.25 224 ALA A O 1
ATOM 1556 N N . VAL A 1 225 ? 10.565 7.603 12.901 1.00 85.25 225 VAL A N 1
ATOM 1557 C CA . VAL A 1 225 ? 10.896 8.456 14.056 1.00 85.25 225 VAL A CA 1
ATOM 1558 C C . VAL A 1 225 ? 9.619 8.975 14.716 1.00 85.25 225 VAL A C 1
ATOM 1560 O O . VAL A 1 225 ? 9.473 8.869 15.935 1.00 85.25 225 VAL A O 1
ATOM 1563 N N . TYR A 1 226 ? 8.655 9.448 13.924 1.00 85.50 226 TYR A N 1
ATOM 1564 C CA . TYR A 1 226 ? 7.355 9.888 14.424 1.00 85.50 226 TYR A CA 1
ATOM 1565 C C . TYR A 1 226 ? 6.639 8.772 15.201 1.00 85.50 226 TYR A C 1
ATOM 1567 O O . TYR A 1 226 ? 6.195 9.002 16.330 1.00 85.50 226 TYR A O 1
ATOM 1575 N N . ALA A 1 227 ? 6.628 7.545 14.670 1.00 78.38 227 ALA A N 1
ATOM 1576 C CA . ALA A 1 227 ? 6.062 6.382 15.351 1.00 78.38 227 ALA A CA 1
ATOM 1577 C C . ALA A 1 227 ? 6.712 6.143 16.725 1.00 78.38 227 ALA A C 1
ATOM 1579 O O . ALA A 1 227 ? 6.002 5.983 17.714 1.00 78.38 227 ALA A O 1
ATOM 1580 N N . THR A 1 228 ? 8.047 6.196 16.814 1.00 78.12 228 THR A N 1
ATOM 1581 C CA . THR A 1 228 ? 8.766 6.015 18.092 1.00 78.12 228 THR A CA 1
ATOM 1582 C C . THR A 1 228 ? 8.560 7.161 19.081 1.00 78.12 228 THR A C 1
ATOM 1584 O O . THR A 1 228 ? 8.594 6.947 20.290 1.00 78.12 228 THR A O 1
ATOM 1587 N N . SER A 1 229 ? 8.319 8.376 18.582 1.00 79.19 229 SER A N 1
ATOM 1588 C CA . SER A 1 229 ? 8.062 9.556 19.414 1.00 79.19 229 SER A CA 1
ATOM 1589 C C . SER A 1 229 ? 6.630 9.620 19.947 1.00 79.19 229 SER A C 1
ATOM 1591 O O . SER A 1 229 ? 6.341 10.409 20.847 1.00 79.19 229 SER A O 1
ATOM 1593 N N . THR A 1 230 ? 5.728 8.798 19.404 1.00 77.00 230 THR A N 1
ATOM 1594 C CA . THR A 1 230 ? 4.337 8.748 19.846 1.00 77.00 230 THR A CA 1
ATOM 1595 C C . THR A 1 230 ? 4.266 7.857 21.088 1.00 77.00 230 THR A C 1
ATOM 1597 O O . THR A 1 230 ? 4.476 6.649 20.969 1.00 77.00 230 THR A O 1
ATOM 1600 N N . PRO A 1 231 ? 3.991 8.396 22.291 1.00 59.06 231 PRO A N 1
ATOM 1601 C CA . PRO A 1 231 ? 3.928 7.576 23.492 1.00 59.06 231 PRO A CA 1
ATOM 1602 C C . PRO A 1 231 ? 2.801 6.553 23.344 1.00 59.06 231 PRO A C 1
ATOM 1604 O O . PRO A 1 231 ? 1.621 6.906 23.307 1.00 59.06 231 PRO A O 1
ATOM 1607 N N . SER A 1 232 ? 3.166 5.274 23.251 1.00 60.16 232 SER A N 1
ATOM 1608 C CA . SER A 1 232 ? 2.219 4.171 23.364 1.00 60.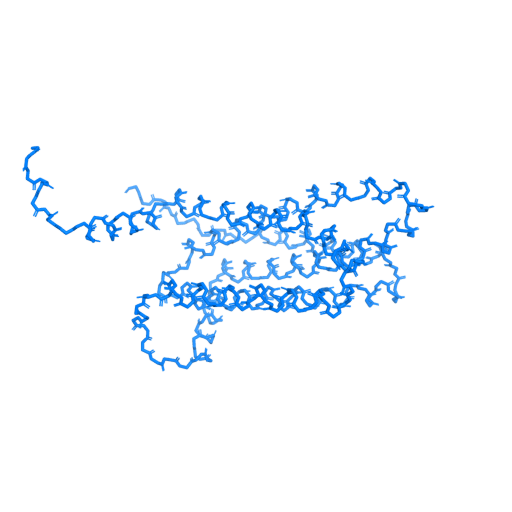16 232 SER A CA 1
ATOM 1609 C C . SER A 1 232 ? 1.577 4.259 24.743 1.00 60.16 232 SER A C 1
ATOM 1611 O O . SER A 1 232 ? 2.288 4.173 25.752 1.00 60.16 232 SER A O 1
ATOM 1613 N N . VAL A 1 233 ? 0.254 4.440 24.794 1.00 49.38 233 VAL A N 1
ATOM 1614 C CA . VAL A 1 233 ? -0.511 4.325 26.037 1.00 49.38 233 VAL A CA 1
ATOM 1615 C C . VAL A 1 233 ? -0.219 2.935 26.595 1.00 49.38 233 VAL A C 1
ATOM 1617 O O . VAL A 1 233 ? -0.692 1.931 26.067 1.00 49.38 233 VAL A O 1
ATOM 1620 N N . HIS A 1 234 ? 0.626 2.875 27.625 1.00 42.75 234 HIS A N 1
ATOM 1621 C CA . HIS A 1 234 ? 0.809 1.685 28.437 1.00 42.75 234 HIS A CA 1
ATOM 1622 C C . HIS A 1 234 ? -0.548 1.402 29.077 1.00 42.75 234 HIS A C 1
ATOM 1624 O O . HIS A 1 234 ? -0.889 2.002 30.090 1.00 42.75 234 HIS A O 1
ATOM 1630 N N . GLN A 1 235 ? -1.352 0.535 28.468 1.00 46.19 235 GLN A N 1
ATOM 1631 C CA . GLN A 1 235 ? -2.430 -0.131 29.183 1.00 46.19 235 GLN A CA 1
ATOM 1632 C C . GLN A 1 235 ? -1.731 -1.164 30.078 1.00 46.19 235 GLN A C 1
ATOM 1634 O O . GLN A 1 235 ? -1.152 -2.116 29.544 1.00 46.19 235 GLN A O 1
ATOM 1639 N N . PRO A 1 236 ? -1.664 -0.958 31.409 1.00 38.28 236 PRO A N 1
ATOM 1640 C CA . PRO A 1 236 ? -1.082 -1.947 32.298 1.00 38.28 236 PRO A CA 1
ATOM 1641 C C . PRO A 1 236 ? -1.883 -3.234 32.137 1.00 38.28 236 PRO A C 1
ATOM 1643 O O . PRO A 1 236 ? -3.106 -3.239 32.255 1.00 38.28 236 PRO A O 1
ATOM 1646 N N . PHE A 1 237 ? -1.177 -4.314 31.819 1.00 47.56 237 PHE A N 1
ATOM 1647 C CA . PHE A 1 237 ? -1.728 -5.655 31.736 1.00 47.56 237 PHE A CA 1
ATOM 1648 C C . PHE A 1 237 ? -2.476 -5.969 33.037 1.00 47.56 237 PHE A C 1
ATOM 1650 O O . PHE A 1 237 ? -1.850 -6.218 34.069 1.00 47.56 237 PHE A O 1
ATOM 1657 N N . ALA A 1 238 ? -3.809 -5.936 32.998 1.00 37.66 238 ALA A N 1
ATOM 1658 C CA . ALA A 1 238 ? -4.616 -6.557 34.032 1.00 37.66 238 ALA A CA 1
ATOM 1659 C C . ALA A 1 238 ? -4.337 -8.064 33.949 1.00 37.66 238 ALA A C 1
ATOM 1661 O O . ALA A 1 238 ? -4.629 -8.700 32.935 1.00 37.66 238 ALA A O 1
ATOM 1662 N N . ARG A 1 239 ? -3.637 -8.562 34.971 1.00 35.62 239 ARG A N 1
ATOM 1663 C CA . ARG A 1 239 ? -3.377 -9.983 35.209 1.00 35.62 239 ARG A CA 1
ATOM 1664 C C . ARG A 1 239 ? -4.670 -10.739 35.473 1.00 35.62 239 ARG A C 1
ATOM 1666 O O . ARG A 1 239 ? -5.573 -10.130 36.087 1.00 35.62 239 ARG A O 1
#

Solvent-accessible surface area (backbone atoms only — not comparable to full-atom values): 13063 Å² total; per-residue (Å²): 145,77,81,83,80,74,73,85,50,68,65,58,55,49,49,51,47,52,51,51,46,70,66,35,75,65,44,50,50,49,52,46,47,51,51,44,51,54,49,50,50,47,64,69,48,41,59,63,51,49,53,51,40,37,74,74,53,32,68,69,45,41,52,50,52,53,52,49,54,51,50,52,50,52,51,54,51,59,73,66,64,74,73,80,69,82,69,64,95,68,55,68,68,58,44,42,51,53,13,47,50,48,31,72,71,36,70,66,53,36,48,47,45,54,34,49,23,47,39,37,15,27,50,28,14,46,60,65,36,45,62,65,41,30,52,72,76,54,75,39,75,74,45,39,67,56,47,51,59,52,51,50,58,57,50,53,58,52,46,54,54,52,43,52,47,53,54,49,50,63,70,74,38,56,80,93,48,35,68,31,33,47,49,44,45,54,51,46,34,53,51,25,27,53,49,14,45,53,50,32,54,56,48,19,75,75,73,30,55,68,58,44,45,52,50,30,52,50,51,38,51,52,33,51,52,50,57,72,69,48,80,73,81,81,73,77,80,82,126

InterPro domains:
  IPR036259 MFS transporter superfamily [G3DSA:1.20.1250.20] (4-230)
  IPR036259 MFS transporter superfamily [SSF103473] (9-228)

Organism: Saccharothrix carnea (NCBI:txid1280637)

Sequence (239 aa):
MLNALRVGDFRLLWAARAVSAFGTGTALSSANALNSVTDGVARLVGAPLGAALMALVGFHGLVLADVASYVVSAVLLALLSRHPSTAGRRGVGRELAEGFAFLRSDRTASALLVVSTAFLAANASLSALLVPFGLTAFGGTAAVGLALPAAVVIGSAGSAALVVTQTTLQRVTPAEVLGRVGAVLFTGEAAATFVGALVGPALAELTSARTTAYAA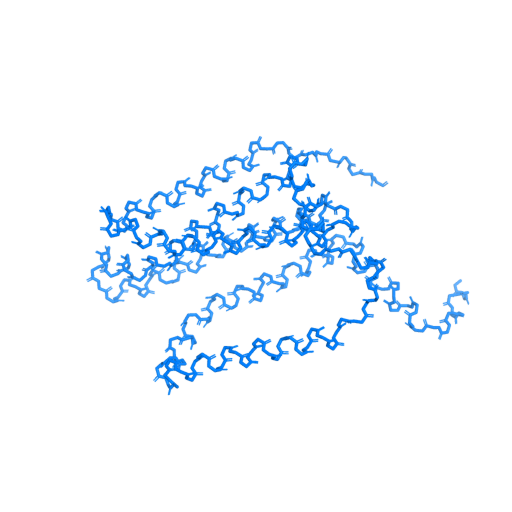CAVTVIAAVYATSTPSVHQPFAR